Protein AF-A0A1G8GSL7-F1 (afdb_monomer_lite)

Sequence (193 aa):
MKLCHEYGTEELASPNSDSYPKSTLVSNLTYTQALILLGIPEEEREEFIENHDVESMTKLELQQAVKDRDQAIQEKKDLQKNLDVKNSEITQLTAQTKSLEEQMNQCQAEKVQSSISKADEQFTIHRDVILNAWKELSQILSTLNKIDPKIKETYREQLHTMLQNLTKRMEVWPPIVTTNLSIKPTPGVKSSN

Radius of gyration: 49.21 Å; chains: 1; bounding box: 83×63×131 Å

InterPro domains:
  IPR021451 Protein of unknown function DUF3102 [PF11300] (1-69)

pLDDT: mean 81.47, std 19.67, range [36.0, 97.0]

Organism: NCBI:txid1121419

Structure (mmCIF, N/CA/C/O backbone):
data_AF-A0A1G8GSL7-F1
#
_entry.id   AF-A0A1G8GSL7-F1
#
loop_
_atom_site.group_PDB
_atom_site.id
_atom_site.type_symbol
_atom_site.label_atom_id
_atom_site.label_alt_id
_atom_site.label_comp_id
_atom_site.label_asym_id
_atom_site.label_entity_id
_atom_site.label_seq_id
_atom_site.pdbx_PDB_ins_code
_atom_site.Cartn_x
_atom_site.Cartn_y
_atom_site.Cartn_z
_atom_site.occupancy
_atom_site.B_iso_or_equiv
_atom_site.auth_seq_id
_atom_site.auth_comp_id
_atom_site.auth_asym_id
_atom_site.auth_atom_id
_atom_site.pdbx_PDB_model_num
ATOM 1 N N . MET A 1 1 ? 8.162 6.684 -75.804 1.00 44.69 1 MET A N 1
ATOM 2 C CA . MET A 1 1 ? 9.591 6.570 -75.448 1.00 44.69 1 MET A CA 1
ATOM 3 C C . MET A 1 1 ? 10.280 7.891 -75.748 1.00 44.69 1 MET A C 1
ATOM 5 O O . MET A 1 1 ? 10.293 8.292 -76.903 1.00 44.69 1 MET A O 1
ATOM 9 N N . LYS A 1 2 ? 10.784 8.585 -74.724 1.00 44.72 2 LYS A N 1
ATOM 10 C CA . LYS A 1 2 ? 11.638 9.775 -74.856 1.00 44.72 2 LYS A CA 1
ATOM 11 C C . LYS A 1 2 ? 12.826 9.572 -73.916 1.00 44.72 2 LYS A C 1
ATOM 13 O O . LYS A 1 2 ? 12.762 9.937 -72.754 1.00 44.72 2 LYS A O 1
ATOM 18 N N . LEU A 1 3 ? 13.842 8.878 -74.420 1.00 48.12 3 LEU A N 1
ATOM 19 C CA . LEU A 1 3 ? 15.004 8.376 -73.678 1.00 48.12 3 LEU A CA 1
ATOM 20 C C . LEU A 1 3 ? 16.238 9.288 -73.866 1.00 48.12 3 LEU A C 1
ATOM 22 O O . LEU A 1 3 ? 17.353 8.795 -73.984 1.00 48.12 3 LEU A O 1
ATOM 26 N N . CYS A 1 4 ? 16.056 10.605 -74.024 1.00 42.38 4 CYS A N 1
ATOM 27 C CA . CYS A 1 4 ? 17.141 11.487 -74.490 1.00 42.38 4 CYS A CA 1
ATOM 28 C C . CYS A 1 4 ? 17.093 12.908 -73.905 1.00 42.38 4 CYS A C 1
ATOM 30 O O . CYS A 1 4 ? 17.268 13.861 -74.656 1.00 42.38 4 CYS A O 1
ATOM 32 N N . HIS A 1 5 ? 16.768 13.097 -72.624 1.00 45.16 5 HIS A N 1
ATOM 33 C CA . HIS A 1 5 ? 16.888 14.424 -71.978 1.00 45.16 5 HIS A CA 1
ATOM 34 C C . HIS A 1 5 ? 17.817 14.422 -70.755 1.00 45.16 5 HIS A C 1
ATOM 36 O O . HIS A 1 5 ? 18.001 15.462 -70.144 1.00 45.16 5 HIS A O 1
ATOM 42 N N . GLU A 1 6 ? 18.441 13.288 -70.426 1.00 51.97 6 GLU A N 1
ATOM 43 C CA . GLU A 1 6 ? 19.228 13.143 -69.190 1.00 51.97 6 GLU A CA 1
ATOM 44 C C . GLU A 1 6 ? 20.753 13.123 -69.425 1.00 51.97 6 GLU A C 1
ATOM 46 O O . GLU A 1 6 ? 21.521 13.075 -68.477 1.00 51.97 6 GLU A O 1
ATOM 51 N N . TYR A 1 7 ? 21.208 13.217 -70.684 1.00 51.16 7 TYR A N 1
ATOM 52 C CA . TYR A 1 7 ? 22.639 13.240 -71.048 1.00 51.16 7 TYR A CA 1
ATOM 53 C C . TYR A 1 7 ? 22.976 14.299 -72.115 1.00 51.16 7 TYR A C 1
ATOM 55 O O . TYR A 1 7 ? 23.861 14.109 -72.948 1.00 51.16 7 TYR A O 1
ATOM 63 N N . GLY A 1 8 ? 22.239 15.413 -72.127 1.00 47.81 8 GLY A N 1
ATOM 64 C CA . GLY A 1 8 ? 22.569 16.581 -72.941 1.00 47.81 8 GLY A CA 1
ATOM 65 C C . GLY A 1 8 ? 23.538 17.486 -72.188 1.00 47.81 8 GLY A C 1
ATOM 66 O O . GLY A 1 8 ? 23.110 18.252 -71.340 1.00 47.81 8 GLY A O 1
ATOM 67 N N . THR A 1 9 ? 24.825 17.353 -72.495 1.00 53.34 9 THR A N 1
ATOM 68 C CA . THR A 1 9 ? 25.916 18.314 -72.258 1.00 53.34 9 THR A CA 1
ATOM 69 C C . THR A 1 9 ? 25.477 19.738 -71.877 1.00 53.34 9 THR A C 1
ATOM 71 O O . THR A 1 9 ? 25.184 20.549 -72.756 1.00 53.34 9 THR A O 1
ATOM 74 N N . GLU A 1 10 ? 25.549 20.076 -70.588 1.00 46.56 10 GLU A N 1
ATOM 75 C CA . GLU A 1 10 ? 25.813 21.448 -70.134 1.00 46.56 10 GLU A CA 1
ATOM 76 C C . GLU A 1 10 ? 27.310 21.583 -69.832 1.00 46.56 10 GLU A C 1
ATOM 78 O O . GLU A 1 10 ? 27.748 21.773 -68.703 1.00 46.56 10 GLU A O 1
ATOM 83 N N . GLU A 1 11 ? 28.117 21.446 -70.882 1.00 50.66 11 GLU A N 1
ATOM 84 C CA . GLU A 1 11 ? 29.500 21.909 -70.895 1.00 50.66 11 GLU A CA 1
ATOM 85 C C . GLU A 1 11 ? 29.538 23.183 -71.743 1.00 50.66 11 GLU A C 1
ATOM 87 O O . GLU A 1 11 ? 29.821 23.146 -72.935 1.00 50.66 11 GLU A O 1
ATOM 92 N N . LEU A 1 12 ? 29.195 24.319 -71.130 1.00 41.22 12 LEU A N 1
ATOM 93 C CA . LEU A 1 12 ? 29.650 25.639 -71.568 1.00 41.22 12 LEU A CA 1
ATOM 94 C C . LEU A 1 12 ? 30.018 26.473 -70.338 1.00 41.22 12 LEU A C 1
ATOM 96 O O . LEU A 1 12 ? 29.201 27.142 -69.714 1.00 41.22 12 LEU A O 1
ATOM 100 N N . ALA A 1 13 ? 31.303 26.358 -70.022 1.00 44.81 13 ALA A N 1
ATOM 101 C CA . ALA A 1 13 ? 32.147 27.242 -69.238 1.00 44.81 13 ALA A CA 1
ATOM 102 C C . ALA A 1 13 ? 31.594 28.657 -68.970 1.00 44.81 13 ALA A C 1
ATOM 104 O O . ALA A 1 13 ? 31.468 29.481 -69.877 1.00 44.81 13 ALA A O 1
ATOM 105 N N . SER A 1 14 ? 31.428 28.971 -67.683 1.00 41.84 14 SER A N 1
ATOM 106 C CA . SER A 1 14 ? 31.574 30.330 -67.163 1.00 41.84 14 SER A CA 1
ATOM 107 C C . SER A 1 14 ? 32.967 30.439 -66.524 1.00 41.84 14 SER A C 1
ATOM 109 O O . SER A 1 14 ? 33.216 29.780 -65.510 1.00 41.84 14 SER A O 1
ATOM 111 N N . PRO A 1 15 ? 33.912 31.203 -67.101 1.00 48.56 15 PRO A N 1
ATOM 112 C CA . PRO A 1 15 ? 35.228 31.392 -66.517 1.00 48.56 15 PRO A CA 1
ATOM 113 C C . PRO A 1 15 ? 35.100 32.520 -65.499 1.00 48.56 15 PRO A C 1
ATOM 115 O O . PRO A 1 15 ? 35.146 33.678 -65.895 1.00 48.56 15 PRO A O 1
ATOM 118 N N . ASN A 1 16 ? 34.798 32.179 -64.243 1.00 43.72 16 ASN A N 1
ATOM 119 C CA . ASN A 1 16 ? 35.033 32.952 -63.007 1.00 43.72 16 ASN A CA 1
ATOM 120 C C . ASN A 1 16 ? 34.031 32.501 -61.934 1.00 43.72 16 ASN A C 1
ATOM 122 O O . ASN A 1 16 ? 33.076 33.203 -61.601 1.00 43.72 16 ASN A O 1
ATOM 126 N N . SER A 1 17 ? 34.238 31.309 -61.384 1.00 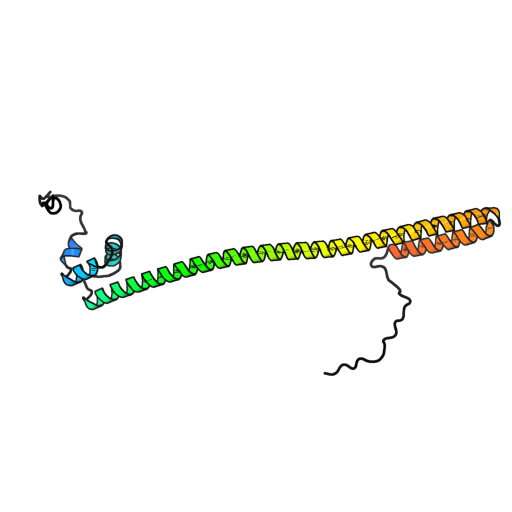40.44 17 SER A N 1
ATOM 127 C CA . SER A 1 17 ? 33.675 30.957 -60.083 1.00 40.44 17 SER A CA 1
ATOM 128 C C . SER A 1 17 ? 34.646 30.013 -59.389 1.00 40.44 17 SER A C 1
ATOM 130 O O . SER A 1 17 ? 34.592 28.797 -59.557 1.00 40.44 17 SER A O 1
ATOM 132 N N . ASP A 1 18 ? 35.575 30.602 -58.639 1.00 46.88 18 ASP A N 1
ATOM 133 C CA . ASP A 1 18 ? 36.510 29.906 -57.752 1.00 46.88 18 ASP A CA 1
ATOM 134 C C . ASP A 1 18 ? 35.772 29.354 -56.520 1.00 46.88 18 ASP A C 1
ATOM 136 O O . ASP A 1 18 ? 36.030 29.742 -55.379 1.00 46.88 18 ASP A O 1
ATOM 140 N N . SER A 1 19 ? 34.785 28.480 -56.728 1.00 48.47 19 SER A N 1
ATOM 141 C CA . SER A 1 19 ? 34.076 27.849 -55.615 1.00 48.47 19 SER A CA 1
ATOM 142 C C . SER A 1 19 ? 33.431 26.515 -55.983 1.00 48.47 19 SER A C 1
ATOM 144 O O . SER A 1 19 ? 32.219 26.351 -55.927 1.00 48.47 19 SER A O 1
ATOM 146 N N . TYR A 1 20 ? 34.265 25.523 -56.301 1.00 46.12 20 TYR A N 1
ATOM 147 C CA . TYR A 1 20 ? 33.897 24.113 -56.144 1.00 46.12 20 TYR A CA 1
ATOM 148 C C . TYR A 1 20 ? 35.084 23.312 -55.589 1.00 46.12 20 TYR A C 1
ATOM 150 O O . TYR A 1 20 ? 35.776 22.635 -56.347 1.00 46.12 20 TYR A O 1
ATOM 158 N N . PRO A 1 21 ? 35.323 23.304 -54.266 1.00 42.03 21 PRO A N 1
ATOM 159 C CA . PRO A 1 21 ? 36.326 22.427 -53.657 1.00 42.03 21 PRO A CA 1
ATOM 160 C C . PRO A 1 21 ? 35.892 20.944 -53.589 1.00 42.03 21 PRO A C 1
ATOM 162 O O . PRO A 1 21 ? 36.411 20.199 -52.769 1.00 42.03 21 PRO A O 1
ATOM 165 N N . LYS A 1 22 ? 34.945 20.492 -54.430 1.00 51.00 22 LYS A N 1
ATOM 166 C CA . LYS A 1 22 ? 34.442 19.100 -54.442 1.00 51.00 22 LYS A CA 1
ATOM 167 C C . LYS A 1 22 ? 34.712 18.329 -55.741 1.00 51.00 22 LYS A C 1
ATOM 169 O O . LYS A 1 22 ? 34.640 17.107 -55.735 1.00 51.00 22 LYS A O 1
ATOM 174 N N . SER A 1 23 ? 35.078 18.998 -56.842 1.00 48.25 23 SER A N 1
ATOM 175 C CA . SER A 1 23 ? 35.404 18.301 -58.104 1.00 48.25 23 SER A CA 1
ATOM 176 C C . SER A 1 23 ? 36.818 17.702 -58.115 1.00 48.25 23 SER A C 1
ATOM 178 O O . SER A 1 23 ? 37.118 16.865 -58.965 1.00 48.25 23 SER A O 1
ATOM 180 N N . THR A 1 24 ? 37.688 18.116 -57.191 1.00 49.50 24 THR A N 1
ATOM 181 C CA . THR A 1 24 ? 39.097 17.698 -57.159 1.00 49.50 24 THR A CA 1
ATOM 182 C C . THR A 1 24 ? 39.294 16.352 -56.456 1.00 49.50 24 THR A C 1
ATOM 184 O O . THR A 1 24 ? 40.126 15.568 -56.896 1.00 49.50 24 THR A O 1
ATOM 187 N N . LEU A 1 25 ? 38.489 16.018 -55.440 1.00 49.50 25 LEU A N 1
ATOM 188 C CA . LEU A 1 25 ? 38.617 14.739 -54.716 1.00 49.50 25 LEU A CA 1
ATOM 189 C C . LEU A 1 25 ? 38.301 13.524 -55.607 1.00 49.50 25 LEU A C 1
ATOM 191 O O . LEU A 1 25 ? 38.949 12.485 -55.548 1.00 49.50 25 LEU A O 1
ATOM 195 N N . VAL A 1 26 ? 37.324 13.665 -56.510 1.00 50.88 26 VAL A N 1
ATOM 196 C CA . VAL A 1 26 ? 36.967 12.598 -57.463 1.00 50.88 26 VAL A CA 1
ATOM 197 C C . VAL A 1 26 ? 38.056 12.407 -58.533 1.00 50.88 26 VAL A C 1
ATOM 199 O O . VAL A 1 26 ? 38.106 11.361 -59.175 1.00 50.88 26 VAL A O 1
ATOM 202 N N . SER A 1 27 ? 38.959 13.381 -58.715 1.00 55.81 27 SER A N 1
ATOM 203 C CA . SER A 1 27 ? 39.984 13.335 -59.766 1.00 55.81 27 SER A CA 1
ATOM 204 C C . SER A 1 27 ? 41.195 12.448 -59.438 1.00 55.81 27 SER A C 1
ATOM 206 O O . SER A 1 27 ? 41.850 11.974 -60.365 1.00 55.81 27 SER A O 1
ATOM 208 N N . ASN A 1 28 ? 41.445 12.146 -58.156 1.00 65.88 28 ASN A N 1
ATOM 209 C CA . ASN A 1 28 ? 42.565 11.300 -57.711 1.00 65.88 28 ASN A CA 1
ATOM 210 C C . ASN A 1 28 ? 42.171 9.841 -57.418 1.00 65.88 28 ASN A C 1
ATOM 212 O O . ASN A 1 28 ? 43.038 9.001 -57.171 1.00 65.88 28 ASN A O 1
ATOM 216 N N . LEU A 1 29 ? 40.875 9.516 -57.440 1.00 78.56 29 LEU A N 1
ATOM 217 C CA . LEU A 1 29 ? 40.384 8.177 -57.121 1.00 78.56 29 LEU A CA 1
ATOM 218 C C . LEU A 1 29 ? 40.531 7.226 -58.309 1.00 78.56 29 LEU A C 1
ATOM 220 O O . LEU A 1 29 ? 40.151 7.526 -59.442 1.00 78.56 29 LEU A O 1
ATOM 224 N N . THR A 1 30 ? 41.017 6.014 -58.045 1.00 86.00 30 THR A N 1
ATOM 225 C CA . THR A 1 30 ? 41.004 4.962 -59.062 1.00 86.00 30 THR A CA 1
ATOM 226 C C . THR A 1 30 ? 39.567 4.553 -59.381 1.00 86.00 30 THR A C 1
ATOM 228 O O . THR A 1 30 ? 38.697 4.502 -58.509 1.00 86.00 30 THR A O 1
ATOM 231 N N . TYR A 1 31 ? 39.326 4.156 -60.632 1.00 86.75 31 TYR A N 1
ATOM 232 C CA . TYR A 1 31 ? 38.021 3.672 -61.099 1.00 86.75 31 TYR A CA 1
ATOM 233 C C . TYR A 1 31 ? 37.396 2.610 -60.173 1.00 86.75 31 TYR A C 1
ATOM 235 O O . TYR A 1 31 ? 36.190 2.596 -59.949 1.00 86.75 31 TYR A O 1
ATOM 243 N N . THR A 1 32 ? 38.218 1.735 -59.581 1.00 87.12 32 THR A N 1
ATOM 244 C CA . THR A 1 32 ? 37.721 0.693 -58.669 1.00 87.12 32 THR A CA 1
ATOM 245 C C . THR A 1 32 ? 37.318 1.245 -57.299 1.00 87.12 32 THR A C 1
ATOM 247 O O . THR A 1 32 ? 36.335 0.767 -56.741 1.00 87.12 32 THR A O 1
ATOM 250 N N . GLN A 1 33 ? 38.029 2.244 -56.761 1.00 88.88 33 GLN A N 1
ATOM 251 C CA . GLN A 1 33 ? 37.627 2.925 -55.522 1.00 88.88 33 GLN A CA 1
ATOM 252 C C . GLN A 1 33 ? 36.307 3.683 -55.727 1.00 88.88 33 GLN A C 1
ATOM 254 O O . GLN A 1 33 ? 35.402 3.549 -54.909 1.00 88.88 33 GLN A O 1
ATOM 259 N N . ALA A 1 34 ? 36.142 4.374 -56.864 1.00 88.88 34 ALA A N 1
ATOM 260 C CA . ALA A 1 34 ? 34.895 5.063 -57.210 1.00 88.88 34 ALA A CA 1
ATOM 261 C C . ALA A 1 34 ? 33.691 4.102 -57.300 1.00 88.88 34 ALA A C 1
ATOM 263 O O . ALA A 1 34 ? 32.610 4.412 -56.801 1.00 88.88 34 ALA A O 1
ATOM 264 N N . LEU A 1 35 ? 33.882 2.902 -57.864 1.00 89.69 35 LEU A N 1
ATOM 265 C CA . LEU A 1 35 ? 32.844 1.864 -57.887 1.00 89.69 35 LEU A CA 1
ATOM 266 C C . LEU A 1 35 ? 32.482 1.341 -56.489 1.00 89.69 35 LEU A C 1
ATOM 268 O O . LEU A 1 35 ? 31.317 1.044 -56.241 1.00 89.69 35 LEU A O 1
ATOM 272 N N . ILE A 1 36 ? 33.452 1.223 -55.575 1.00 91.12 36 ILE A N 1
ATOM 273 C CA . ILE A 1 36 ? 33.185 0.807 -54.188 1.00 91.12 36 ILE A CA 1
ATOM 274 C C . ILE A 1 36 ? 32.386 1.891 -53.452 1.00 91.12 36 ILE A C 1
ATOM 276 O O . ILE A 1 36 ? 31.415 1.573 -52.768 1.00 91.12 36 ILE A O 1
ATOM 280 N N . LEU A 1 37 ? 32.735 3.167 -53.651 1.00 90.56 37 LEU A N 1
ATOM 281 C CA . LEU A 1 37 ? 32.009 4.308 -53.083 1.00 90.56 37 LEU A CA 1
ATOM 282 C C . LEU A 1 37 ? 30.578 4.448 -53.622 1.00 90.56 37 LEU A C 1
ATOM 284 O O . LEU A 1 37 ? 29.705 4.953 -52.918 1.00 90.56 37 LEU A O 1
ATOM 288 N N . LEU A 1 38 ? 30.311 3.985 -54.846 1.00 90.38 38 LEU A N 1
ATOM 289 C CA . LEU A 1 38 ? 28.954 3.938 -55.398 1.00 90.38 38 LEU A CA 1
ATOM 290 C C . LEU A 1 38 ? 28.055 2.936 -54.653 1.00 90.38 38 LEU A C 1
ATOM 292 O O . LEU A 1 38 ? 26.837 3.081 -54.667 1.00 90.38 38 LEU A O 1
ATOM 296 N N . GLY A 1 39 ? 28.645 1.951 -53.967 1.00 87.88 39 GLY A N 1
ATOM 297 C CA . GLY A 1 39 ? 27.926 1.051 -53.060 1.00 87.88 39 GLY A CA 1
ATOM 298 C C . GLY A 1 39 ? 27.447 1.722 -51.767 1.00 87.88 39 GLY A C 1
ATOM 299 O O . GLY A 1 39 ? 26.692 1.113 -51.016 1.00 87.88 39 GLY A O 1
ATOM 300 N N . ILE A 1 40 ? 27.873 2.959 -51.502 1.00 91.44 40 ILE A N 1
ATOM 301 C CA . ILE A 1 40 ? 27.424 3.784 -50.378 1.00 91.44 40 ILE A CA 1
ATOM 302 C C . ILE A 1 40 ? 26.262 4.668 -50.856 1.00 91.44 40 ILE A C 1
ATOM 304 O O . ILE A 1 40 ? 26.386 5.268 -51.938 1.00 91.44 40 ILE A O 1
ATOM 308 N N . PRO A 1 41 ? 25.166 4.789 -50.078 1.00 90.69 41 PRO A N 1
ATOM 309 C CA . PRO A 1 41 ? 24.109 5.762 -50.342 1.00 90.69 41 PRO A CA 1
ATOM 310 C C . PRO A 1 41 ? 24.681 7.161 -50.574 1.00 90.69 41 PRO A C 1
ATOM 312 O O . PRO A 1 41 ? 25.692 7.536 -49.980 1.00 90.69 41 PRO A O 1
ATOM 315 N N . GLU A 1 42 ? 24.068 7.927 -51.471 1.00 86.06 42 GLU A N 1
ATOM 316 C CA . GLU A 1 42 ? 24.589 9.239 -51.867 1.00 86.06 42 GLU A CA 1
ATOM 317 C C . GLU A 1 42 ? 24.668 10.211 -50.688 1.00 86.06 42 GLU A C 1
ATOM 319 O O . GLU A 1 42 ? 25.635 10.961 -50.579 1.00 86.06 42 GLU A O 1
ATOM 324 N N . GLU A 1 43 ? 23.714 10.109 -49.766 1.00 86.44 43 GLU A N 1
ATOM 325 C CA . GLU A 1 43 ? 23.597 10.939 -48.573 1.00 86.44 43 GLU A CA 1
ATOM 326 C C . GLU A 1 43 ? 24.716 10.674 -47.553 1.00 86.44 43 GLU A C 1
ATOM 328 O O . GLU A 1 43 ? 25.135 11.586 -46.848 1.00 86.44 43 GLU A O 1
ATOM 333 N N . GLU A 1 44 ? 25.222 9.439 -47.490 1.00 88.50 44 GLU A N 1
ATOM 334 C CA . GLU A 1 44 ? 26.257 9.011 -46.535 1.00 88.50 44 GLU A CA 1
ATOM 335 C C . GLU A 1 44 ? 27.664 9.015 -47.155 1.00 88.50 44 GLU A C 1
ATOM 337 O O . GLU A 1 44 ? 28.671 8.913 -46.452 1.00 88.50 44 GLU A O 1
ATOM 342 N N . ARG A 1 45 ? 27.764 9.118 -48.487 1.00 89.44 45 ARG A N 1
ATOM 343 C CA . ARG A 1 45 ? 29.038 9.041 -49.215 1.00 89.44 45 ARG A CA 1
ATOM 344 C C . ARG A 1 45 ? 29.958 10.210 -48.889 1.00 89.44 45 ARG A C 1
ATOM 346 O O . ARG A 1 45 ? 31.161 10.008 -48.757 1.00 89.44 45 ARG A O 1
ATOM 353 N N . GLU A 1 46 ? 29.400 11.410 -48.765 1.00 85.75 46 GLU A N 1
ATOM 354 C CA . GLU A 1 46 ? 30.163 12.614 -48.431 1.00 85.75 46 GLU A CA 1
ATOM 355 C C . GLU A 1 46 ? 30.745 12.534 -47.011 1.00 85.75 46 GLU A C 1
ATOM 357 O O . GLU A 1 46 ? 31.948 12.712 -46.837 1.00 85.75 46 GLU A O 1
ATOM 362 N N . GLU A 1 47 ? 29.93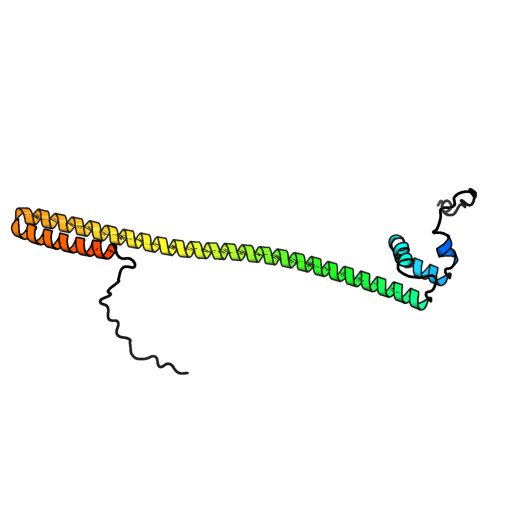5 12.135 -46.025 1.00 87.44 47 GLU A N 1
ATOM 363 C CA . GLU A 1 47 ? 30.385 11.910 -44.643 1.00 87.44 47 GLU A CA 1
ATOM 364 C C . GLU A 1 47 ? 31.419 10.774 -44.554 1.00 87.44 47 GLU A C 1
ATOM 366 O O . GLU A 1 47 ? 32.376 10.837 -43.781 1.00 87.44 47 GLU A O 1
ATOM 371 N N . PHE A 1 48 ? 31.269 9.723 -45.364 1.00 90.19 48 PHE A N 1
ATOM 372 C CA . PHE A 1 48 ? 32.231 8.626 -45.399 1.00 90.19 48 PHE A CA 1
ATOM 373 C C . PHE A 1 48 ? 33.606 9.074 -45.914 1.00 90.19 48 PHE A C 1
ATOM 375 O O . PHE A 1 48 ? 34.616 8.676 -45.336 1.00 90.19 48 PHE A O 1
ATOM 382 N N . ILE A 1 49 ? 33.638 9.901 -46.965 1.00 89.06 49 ILE A N 1
ATOM 383 C CA . ILE A 1 49 ? 34.863 10.467 -47.555 1.00 89.06 49 ILE A CA 1
ATOM 384 C C . ILE A 1 49 ? 35.511 11.500 -46.623 1.00 89.06 49 ILE A C 1
ATOM 386 O O . ILE A 1 49 ? 36.729 11.613 -46.592 1.00 89.06 49 ILE A O 1
ATOM 390 N N . GLU A 1 50 ? 34.725 12.245 -45.846 1.00 88.19 50 GLU A N 1
ATOM 391 C CA . GLU A 1 50 ? 35.264 13.180 -44.852 1.00 88.19 50 GLU A CA 1
ATOM 392 C C . GLU A 1 50 ? 35.928 12.445 -43.674 1.00 88.19 50 GLU A C 1
ATOM 394 O O . GLU A 1 50 ? 36.978 12.859 -43.185 1.00 88.19 50 GLU A O 1
ATOM 399 N N . ASN A 1 51 ? 35.345 11.322 -43.245 1.00 87.75 51 ASN A N 1
ATOM 400 C CA . ASN A 1 51 ? 35.835 10.544 -42.106 1.00 87.75 51 ASN A CA 1
ATOM 401 C C . ASN A 1 51 ? 36.948 9.536 -42.455 1.00 87.75 51 ASN A C 1
ATOM 403 O O . ASN A 1 51 ? 37.600 9.019 -41.546 1.00 87.75 51 ASN A O 1
ATOM 407 N N . HIS A 1 52 ? 37.166 9.235 -43.739 1.00 87.31 52 HIS A N 1
ATOM 408 C CA . HIS A 1 52 ? 38.167 8.270 -44.200 1.00 87.31 52 HIS A CA 1
ATOM 409 C C . HIS A 1 52 ? 39.030 8.870 -45.309 1.00 87.31 52 HIS A C 1
ATOM 411 O O . HIS A 1 52 ? 38.514 9.446 -46.258 1.00 87.31 52 HIS A O 1
ATOM 417 N N . ASP A 1 53 ? 40.345 8.662 -45.255 1.00 87.38 53 ASP A N 1
ATOM 418 C CA . ASP A 1 53 ? 41.261 9.090 -46.320 1.00 87.38 53 ASP A CA 1
ATOM 419 C C . ASP A 1 53 ? 41.195 8.136 -47.530 1.00 87.38 53 ASP A C 1
ATOM 421 O O . ASP A 1 53 ? 42.068 7.299 -47.761 1.00 87.38 53 ASP A O 1
ATOM 425 N N . VAL A 1 54 ? 40.098 8.220 -48.289 1.00 86.94 54 VAL A N 1
ATOM 426 C CA . VAL A 1 54 ? 39.788 7.277 -49.376 1.00 86.94 54 VAL A CA 1
ATOM 427 C C . VAL A 1 54 ? 40.819 7.325 -50.513 1.00 86.94 54 VAL A C 1
ATOM 429 O O . VAL A 1 54 ? 41.007 6.322 -51.206 1.00 86.94 54 VAL A O 1
ATOM 432 N N . GLU A 1 55 ? 41.505 8.457 -50.699 1.00 84.88 55 GLU A N 1
ATOM 433 C CA . GLU A 1 55 ? 42.547 8.612 -51.721 1.00 84.88 55 GLU A CA 1
ATOM 434 C C . GLU A 1 55 ? 43.797 7.776 -51.404 1.00 84.88 55 GLU A C 1
ATOM 436 O O . GLU A 1 55 ? 44.392 7.203 -52.322 1.00 84.88 55 GLU A O 1
ATOM 441 N N . SER A 1 56 ? 44.177 7.653 -50.126 1.00 86.00 56 SER A N 1
ATOM 442 C CA . SER A 1 56 ? 45.358 6.880 -49.715 1.00 86.00 56 SER A CA 1
ATOM 443 C C . SER A 1 56 ? 45.075 5.398 -49.444 1.00 86.00 56 SER A C 1
ATOM 445 O O . SER A 1 56 ? 45.995 4.577 -49.505 1.00 86.00 56 SER A O 1
ATOM 447 N N . MET A 1 57 ? 43.814 5.026 -49.196 1.00 87.25 57 MET A N 1
ATOM 448 C CA . MET A 1 57 ? 43.416 3.644 -48.912 1.00 87.25 57 MET A CA 1
ATOM 449 C C . MET A 1 57 ? 43.540 2.726 -50.129 1.00 87.25 57 MET A C 1
ATOM 451 O O . MET A 1 57 ? 43.062 3.018 -51.227 1.00 87.25 57 MET A O 1
ATOM 455 N N . THR A 1 58 ? 44.076 1.524 -49.927 1.00 91.69 58 THR A N 1
ATOM 456 C CA . THR A 1 58 ? 44.034 0.482 -50.955 1.00 91.69 58 THR A CA 1
ATOM 457 C C . THR A 1 58 ? 42.605 -0.017 -51.185 1.00 91.69 58 THR A C 1
ATOM 459 O O . THR A 1 58 ? 41.719 0.094 -50.338 1.00 91.69 58 THR A O 1
ATOM 462 N N . LYS A 1 59 ? 42.374 -0.660 -52.335 1.00 90.81 59 LYS A N 1
ATOM 463 C CA . LYS A 1 59 ? 41.084 -1.290 -52.663 1.00 90.81 59 LYS A CA 1
ATOM 464 C C . LYS A 1 59 ? 40.564 -2.202 -51.542 1.00 90.81 59 LYS A C 1
ATOM 466 O O . LYS A 1 59 ? 39.370 -2.185 -51.261 1.00 90.81 59 LYS A O 1
ATOM 471 N N . LEU A 1 60 ? 41.437 -3.023 -50.952 1.00 92.69 60 LEU A N 1
ATOM 472 C CA . LEU A 1 60 ? 41.051 -3.979 -49.911 1.00 92.69 60 LEU A CA 1
ATOM 473 C C . LEU A 1 60 ? 40.675 -3.267 -48.612 1.00 92.69 60 LEU A C 1
ATOM 475 O O . LEU A 1 60 ? 39.675 -3.624 -47.998 1.00 92.69 60 LEU A O 1
ATOM 479 N N . GLU A 1 61 ? 41.433 -2.239 -48.232 1.00 92.50 61 GLU A N 1
ATOM 480 C CA . GLU A 1 61 ? 41.136 -1.424 -47.052 1.00 92.50 61 GLU A CA 1
ATOM 481 C C . GLU A 1 61 ? 39.811 -0.675 -47.221 1.00 92.50 61 GLU A C 1
ATOM 483 O O . GLU A 1 61 ? 38.988 -0.685 -46.310 1.00 92.50 61 GLU A O 1
ATOM 488 N N . LEU A 1 62 ? 39.548 -0.098 -48.401 1.00 93.31 62 LEU A N 1
ATOM 489 C CA . LEU A 1 62 ? 38.287 0.592 -48.683 1.00 93.31 62 LEU A CA 1
ATOM 490 C C . LEU A 1 62 ? 37.088 -0.369 -48.656 1.00 93.31 62 LEU A C 1
ATOM 492 O O . LEU A 1 62 ? 36.041 -0.043 -48.102 1.00 93.31 62 LEU A O 1
ATOM 496 N N . GLN A 1 63 ? 37.237 -1.574 -49.217 1.00 93.19 63 GLN A N 1
ATOM 497 C CA . GLN A 1 63 ? 36.203 -2.612 -49.136 1.00 93.19 63 GLN A CA 1
ATOM 498 C C . GLN A 1 63 ? 35.933 -3.043 -47.693 1.00 93.19 63 GLN A C 1
ATOM 500 O O . GLN A 1 63 ? 34.777 -3.254 -47.327 1.00 93.19 63 GLN A O 1
ATOM 505 N N . GLN A 1 64 ? 36.984 -3.171 -46.883 1.00 94.06 64 GLN A N 1
ATOM 506 C CA . GLN A 1 64 ? 36.854 -3.538 -45.480 1.00 94.06 64 GLN A CA 1
ATOM 507 C C . GLN A 1 64 ? 36.157 -2.430 -44.679 1.00 94.06 64 GLN A C 1
ATOM 509 O O . GLN A 1 64 ? 35.210 -2.728 -43.962 1.00 94.06 64 GLN A O 1
ATOM 514 N N . ALA A 1 65 ? 36.523 -1.161 -44.881 1.00 92.62 65 ALA A N 1
ATOM 515 C CA . ALA A 1 65 ? 35.889 -0.032 -44.198 1.00 92.62 65 ALA A CA 1
ATOM 516 C C . ALA A 1 65 ? 34.395 0.112 -44.533 1.00 92.62 65 ALA A C 1
ATOM 518 O O . ALA A 1 65 ? 33.580 0.349 -43.643 1.00 92.62 65 ALA A O 1
ATOM 519 N N . VAL A 1 66 ? 34.010 -0.093 -45.799 1.00 92.50 66 VAL A N 1
ATOM 520 C CA . VAL A 1 66 ? 32.591 -0.115 -46.197 1.00 92.50 66 VAL A CA 1
ATOM 521 C C . VAL A 1 66 ? 31.845 -1.260 -45.507 1.00 92.50 66 VAL A C 1
ATOM 523 O O . VAL A 1 66 ? 30.757 -1.052 -44.974 1.00 92.50 66 VAL A O 1
ATOM 526 N N . LYS A 1 67 ? 32.446 -2.453 -45.451 1.00 93.25 67 LYS A N 1
ATOM 527 C CA . LYS A 1 67 ? 31.853 -3.617 -44.783 1.00 93.25 67 LYS A CA 1
ATOM 528 C C . LYS A 1 67 ? 31.699 -3.410 -43.272 1.00 93.25 67 LYS A C 1
ATOM 530 O O . LYS A 1 67 ? 30.655 -3.751 -42.722 1.00 93.25 67 LYS A O 1
ATOM 535 N N . ASP A 1 68 ? 32.716 -2.858 -42.616 1.00 93.38 68 ASP A N 1
ATOM 536 C CA . ASP A 1 68 ? 32.702 -2.590 -41.175 1.00 93.38 68 ASP A CA 1
ATOM 537 C C . ASP A 1 68 ? 31.647 -1.536 -40.821 1.00 93.38 68 ASP A C 1
ATOM 539 O O . ASP A 1 68 ? 30.919 -1.693 -39.840 1.00 93.38 68 ASP A O 1
ATOM 543 N N . ARG A 1 69 ? 31.485 -0.506 -41.664 1.00 93.62 69 ARG A N 1
ATOM 544 C CA . ARG A 1 69 ? 30.393 0.466 -41.538 1.00 93.62 69 ARG A CA 1
ATOM 545 C C . ARG A 1 69 ? 29.030 -0.211 -41.647 1.00 93.62 69 ARG A C 1
ATOM 547 O O . ARG A 1 69 ? 28.183 0.003 -40.784 1.00 93.62 69 ARG A O 1
ATOM 554 N N . ASP A 1 70 ? 28.805 -1.011 -42.688 1.00 92.88 70 ASP A N 1
ATOM 555 C CA . ASP A 1 70 ? 27.512 -1.673 -42.899 1.00 92.88 70 ASP A CA 1
ATOM 556 C C . ASP A 1 70 ? 27.160 -2.598 -41.727 1.00 92.88 70 ASP A C 1
ATOM 558 O O . ASP A 1 70 ? 26.016 -2.624 -41.265 1.00 92.88 70 ASP A O 1
ATOM 562 N N . GLN A 1 71 ? 28.160 -3.303 -41.188 1.00 95.06 71 GLN A N 1
ATOM 563 C CA . GLN A 1 71 ? 28.006 -4.096 -39.975 1.00 95.06 71 GLN A CA 1
ATOM 564 C C . GLN A 1 71 ? 27.650 -3.216 -38.766 1.00 95.06 71 GLN A C 1
ATOM 566 O O . GLN A 1 71 ? 26.686 -3.520 -38.064 1.00 95.06 71 GLN A O 1
ATOM 571 N N . ALA A 1 72 ? 28.355 -2.105 -38.548 1.00 94.44 72 ALA A N 1
ATOM 572 C CA . ALA A 1 72 ? 28.079 -1.186 -37.444 1.00 94.44 72 ALA A CA 1
ATOM 573 C C . ALA A 1 72 ? 26.677 -0.551 -37.535 1.00 94.44 72 ALA A C 1
ATOM 575 O O . ALA A 1 72 ? 25.996 -0.395 -36.519 1.00 94.44 72 ALA A O 1
ATOM 576 N N . ILE A 1 73 ? 26.207 -0.218 -38.742 1.00 92.44 73 ILE A N 1
ATOM 577 C CA . ILE A 1 73 ? 24.844 0.285 -38.980 1.00 92.44 73 ILE A CA 1
ATOM 578 C C . ILE A 1 73 ? 23.814 -0.786 -38.617 1.00 92.44 73 ILE A C 1
ATOM 580 O O . ILE A 1 73 ? 22.829 -0.491 -37.930 1.00 92.44 73 ILE A O 1
ATOM 584 N N . GLN A 1 74 ? 24.038 -2.029 -39.047 1.00 94.62 74 GLN A N 1
ATOM 585 C CA . GLN A 1 74 ? 23.143 -3.138 -38.738 1.00 94.62 74 GLN A CA 1
ATOM 586 C C . GLN A 1 74 ? 23.091 -3.411 -37.226 1.00 94.62 74 GLN A C 1
ATOM 588 O O . GLN A 1 74 ? 22.002 -3.491 -36.658 1.00 94.62 74 GLN A O 1
ATOM 593 N N . GLU A 1 75 ? 24.242 -3.448 -36.553 1.00 95.75 75 GLU A N 1
ATOM 594 C CA . GLU A 1 75 ? 24.330 -3.602 -35.098 1.00 95.75 75 GLU A CA 1
ATOM 595 C C . GLU A 1 75 ? 23.628 -2.453 -34.361 1.00 95.75 75 GLU A C 1
ATOM 597 O O . GLU A 1 75 ? 22.844 -2.694 -33.442 1.00 95.75 75 GLU A O 1
ATOM 602 N N . LYS A 1 76 ? 23.826 -1.199 -34.792 1.00 95.25 76 LYS A N 1
ATOM 603 C CA . LYS A 1 76 ? 23.136 -0.028 -34.228 1.00 95.25 76 LYS A CA 1
ATOM 604 C C . LYS A 1 76 ? 21.620 -0.136 -34.387 1.00 95.25 76 LYS A C 1
ATOM 606 O O . LYS A 1 76 ? 20.883 0.188 -33.456 1.00 95.25 76 LYS A O 1
ATOM 611 N N . LYS A 1 77 ? 21.140 -0.599 -35.543 1.00 95.88 77 LYS A N 1
ATOM 612 C CA . LYS A 1 77 ? 19.710 -0.806 -35.805 1.00 95.88 77 LYS A CA 1
ATOM 613 C C . LYS A 1 77 ? 19.123 -1.895 -34.908 1.00 95.88 77 LYS A C 1
ATOM 615 O O . LYS A 1 77 ? 18.037 -1.711 -34.357 1.00 95.88 77 LYS A O 1
ATOM 620 N N . ASP A 1 78 ? 19.840 -3.000 -34.732 1.00 95.75 78 ASP A N 1
ATOM 621 C CA . ASP A 1 78 ? 19.413 -4.094 -33.859 1.00 95.75 78 ASP A CA 1
ATOM 622 C C . ASP A 1 78 ? 19.424 -3.674 -32.383 1.00 95.75 78 ASP A C 1
ATOM 624 O O . ASP A 1 78 ? 18.479 -3.968 -31.645 1.00 95.75 78 ASP A O 1
ATOM 628 N N . LEU A 1 79 ? 20.432 -2.906 -31.958 1.00 95.75 79 LEU A N 1
ATOM 629 C CA . LEU A 1 79 ? 20.480 -2.292 -30.631 1.00 95.75 79 LEU A CA 1
ATOM 630 C C . LEU A 1 79 ? 19.320 -1.320 -30.414 1.00 95.75 79 LEU A C 1
ATOM 632 O O . LEU A 1 79 ? 18.674 -1.400 -29.373 1.00 95.75 79 LEU A O 1
ATOM 636 N N . GLN A 1 80 ? 19.008 -0.458 -31.386 1.00 95.50 80 GLN A N 1
ATOM 637 C CA . GLN A 1 80 ? 17.881 0.471 -31.290 1.00 95.50 80 GLN A CA 1
ATOM 638 C C . GLN A 1 80 ? 16.556 -0.282 -31.137 1.00 95.50 80 GLN A C 1
ATOM 640 O O . GLN A 1 80 ? 15.780 0.016 -30.234 1.00 95.50 80 GLN A O 1
ATOM 645 N N . LYS A 1 81 ? 16.331 -1.321 -31.948 1.00 95.94 81 LYS A N 1
ATOM 646 C CA . LYS A 1 81 ? 15.135 -2.164 -31.841 1.00 95.94 81 LYS A CA 1
ATOM 647 C C . LYS A 1 81 ? 15.031 -2.833 -30.468 1.00 95.94 81 LYS A C 1
ATOM 649 O O . LYS A 1 81 ? 13.951 -2.875 -29.883 1.00 95.94 81 LYS A O 1
ATOM 654 N N . ASN A 1 82 ? 16.140 -3.350 -29.942 1.00 95.25 82 ASN A N 1
ATOM 655 C CA . ASN A 1 82 ? 16.174 -3.939 -28.604 1.00 95.25 82 ASN A CA 1
ATOM 656 C C . ASN A 1 82 ? 15.901 -2.896 -27.514 1.00 95.25 82 ASN A C 1
ATOM 658 O O . ASN A 1 82 ? 15.186 -3.192 -26.559 1.00 95.25 82 ASN A O 1
ATOM 662 N N . LEU A 1 83 ? 16.431 -1.682 -27.666 1.00 95.56 83 LEU A N 1
ATOM 663 C CA . LEU A 1 83 ? 16.198 -0.560 -26.761 1.00 95.56 83 LEU A CA 1
ATOM 664 C C . LEU A 1 83 ? 14.709 -0.188 -26.744 1.00 95.56 83 LEU A C 1
ATOM 666 O O . LEU A 1 83 ? 14.118 -0.092 -25.672 1.00 95.56 83 LEU A O 1
ATOM 670 N N . ASP A 1 84 ? 14.074 -0.085 -27.910 1.00 95.81 84 ASP A N 1
ATOM 671 C CA . ASP A 1 84 ? 12.645 0.220 -28.025 1.00 95.81 84 ASP A CA 1
ATOM 672 C C . ASP A 1 84 ? 11.781 -0.861 -27.352 1.00 95.81 84 ASP A C 1
ATOM 674 O O . ASP A 1 84 ? 10.869 -0.548 -26.579 1.00 95.81 84 ASP A O 1
ATOM 678 N N . VAL A 1 85 ? 12.113 -2.142 -27.564 1.00 96.62 85 VAL A N 1
ATOM 679 C CA . VAL A 1 85 ? 11.457 -3.267 -26.874 1.00 96.62 85 VAL A CA 1
ATOM 680 C C . VAL A 1 85 ? 11.639 -3.149 -25.361 1.00 96.62 85 VAL A C 1
ATOM 682 O O . VAL A 1 85 ? 10.660 -3.243 -24.620 1.00 96.62 85 VAL A O 1
ATOM 685 N N . LYS A 1 86 ? 12.858 -2.883 -24.881 1.00 95.81 86 LYS A N 1
ATOM 686 C CA . LYS A 1 86 ? 13.131 -2.738 -23.446 1.00 95.81 86 LYS A CA 1
ATOM 687 C C . LYS A 1 86 ? 12.433 -1.534 -22.827 1.00 95.81 86 LYS A C 1
ATOM 689 O O . LYS A 1 86 ? 11.903 -1.657 -21.729 1.00 95.81 86 LYS A O 1
ATOM 694 N N . ASN A 1 87 ? 12.340 -0.412 -23.530 1.00 95.19 87 ASN A N 1
ATOM 695 C CA . ASN A 1 87 ? 11.577 0.748 -23.072 1.00 95.19 87 ASN A CA 1
ATOM 696 C C . ASN A 1 87 ? 10.082 0.438 -22.953 1.00 95.19 87 ASN A C 1
ATOM 698 O O . ASN A 1 87 ? 9.440 0.859 -21.987 1.00 95.19 87 ASN A O 1
ATOM 702 N N . SER A 1 88 ? 9.526 -0.327 -23.897 1.00 95.44 88 SER A N 1
ATOM 703 C CA . SER A 1 88 ? 8.131 -0.769 -23.809 1.00 95.44 88 SER A CA 1
ATOM 704 C C . SER A 1 88 ? 7.898 -1.697 -22.607 1.00 95.44 88 SER A C 1
ATOM 706 O O . SER A 1 88 ? 6.941 -1.501 -21.857 1.00 95.44 88 SER A O 1
ATOM 708 N N . GLU A 1 89 ? 8.829 -2.623 -22.348 1.00 96.62 89 GLU A N 1
ATOM 709 C CA . GLU A 1 89 ? 8.807 -3.531 -21.195 1.00 96.62 89 GLU A CA 1
ATOM 710 C C . GLU A 1 89 ? 8.924 -2.758 -19.871 1.00 96.62 89 GLU A C 1
ATOM 712 O O . GLU A 1 89 ? 8.128 -2.972 -18.960 1.00 96.62 89 GLU A O 1
ATOM 717 N N . ILE A 1 90 ? 9.844 -1.791 -19.782 1.00 96.19 90 ILE A N 1
ATOM 718 C CA . ILE A 1 90 ? 9.996 -0.905 -18.618 1.00 96.19 90 ILE A CA 1
ATOM 719 C C . ILE A 1 90 ? 8.710 -0.118 -18.368 1.00 96.19 90 ILE A C 1
ATOM 721 O O . ILE A 1 90 ? 8.268 -0.013 -17.224 1.00 96.19 90 ILE A O 1
ATOM 725 N N . THR A 1 91 ? 8.076 0.408 -19.416 1.00 95.69 91 THR A N 1
ATOM 7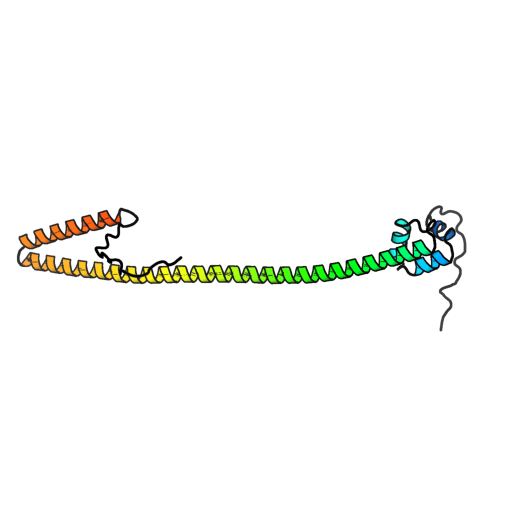26 C CA . THR A 1 91 ? 6.820 1.160 -19.286 1.00 95.69 91 THR A CA 1
ATOM 727 C C . THR A 1 91 ? 5.702 0.265 -18.748 1.00 95.69 91 THR A C 1
ATOM 729 O O . THR A 1 91 ? 4.983 0.655 -17.825 1.00 95.69 91 THR A O 1
ATOM 732 N N . GLN A 1 92 ? 5.592 -0.965 -19.259 1.00 96.62 92 GLN A N 1
ATOM 733 C CA . GLN A 1 92 ? 4.616 -1.946 -18.787 1.00 96.62 92 GLN A CA 1
ATOM 734 C C . GLN A 1 92 ? 4.874 -2.360 -17.331 1.00 96.62 92 GLN A C 1
ATOM 736 O O . GLN A 1 92 ? 3.947 -2.350 -16.521 1.00 96.62 92 GLN A O 1
ATOM 741 N N . LEU A 1 93 ? 6.121 -2.680 -16.978 1.00 96.44 93 LEU A N 1
ATOM 742 C CA . LEU A 1 93 ? 6.513 -3.046 -15.614 1.00 96.44 93 LEU A CA 1
ATOM 743 C C . LEU A 1 93 ? 6.305 -1.892 -14.628 1.00 96.44 93 LEU A C 1
ATOM 745 O O . LEU A 1 93 ? 5.879 -2.115 -13.495 1.00 96.44 93 LEU A O 1
ATOM 749 N N . THR A 1 94 ? 6.538 -0.653 -15.061 1.00 95.56 94 THR A N 1
ATOM 750 C CA . THR A 1 94 ? 6.278 0.548 -14.254 1.00 95.56 94 THR A CA 1
ATOM 751 C C . THR A 1 94 ? 4.781 0.708 -13.986 1.00 95.56 94 THR A C 1
ATOM 753 O O . THR A 1 94 ? 4.377 0.946 -12.847 1.00 95.56 94 THR A O 1
ATOM 756 N N . ALA A 1 95 ? 3.936 0.506 -15.003 1.00 96.00 95 ALA A N 1
ATOM 757 C CA . ALA A 1 95 ? 2.482 0.538 -14.844 1.00 96.00 95 ALA A CA 1
ATOM 758 C C . ALA A 1 95 ? 1.971 -0.582 -13.919 1.00 96.00 95 ALA A C 1
ATOM 760 O O . ALA A 1 95 ? 1.125 -0.334 -13.058 1.00 96.00 95 ALA A O 1
ATOM 761 N N . GLN A 1 96 ? 2.516 -1.797 -14.050 1.00 97.00 96 GLN A N 1
ATOM 762 C CA . GLN A 1 96 ? 2.190 -2.924 -13.171 1.00 97.00 96 GLN A CA 1
ATOM 763 C C . GLN A 1 96 ? 2.610 -2.661 -11.724 1.00 97.00 96 GLN A C 1
ATOM 765 O O . GLN A 1 96 ? 1.806 -2.866 -10.819 1.00 97.00 96 GLN A O 1
ATOM 770 N N . THR A 1 97 ? 3.828 -2.160 -11.504 1.00 94.81 97 THR A N 1
ATOM 771 C CA . THR A 1 97 ? 4.327 -1.807 -10.166 1.00 94.81 97 THR A CA 1
ATOM 772 C C . THR A 1 97 ? 3.424 -0.772 -9.502 1.00 94.81 97 THR A C 1
ATOM 774 O O . THR A 1 97 ? 3.003 -0.974 -8.367 1.00 94.81 97 THR A O 1
ATOM 777 N N . LYS A 1 98 ? 3.038 0.282 -10.231 1.00 97.00 98 LYS A N 1
ATOM 778 C CA . LYS A 1 98 ? 2.131 1.315 -9.715 1.00 97.00 98 LYS A CA 1
ATOM 779 C C . LYS A 1 98 ? 0.756 0.751 -9.342 1.00 97.00 98 LYS A C 1
ATOM 781 O O . LYS A 1 98 ? 0.223 1.078 -8.288 1.00 97.00 98 LYS A O 1
ATOM 786 N N . SER A 1 99 ? 0.191 -0.118 -10.184 1.00 95.69 99 SER A N 1
ATOM 787 C CA . SER A 1 99 ? -1.098 -0.761 -9.897 1.00 95.69 99 SER A CA 1
ATOM 788 C C . SER A 1 99 ? -1.028 -1.698 -8.687 1.00 95.69 99 SER A C 1
ATOM 790 O O . SER A 1 99 ? -1.955 -1.729 -7.879 1.00 95.69 99 SER A O 1
ATOM 792 N N . LEU A 1 100 ? 0.065 -2.453 -8.542 1.00 95.69 100 LEU A N 1
ATOM 793 C CA . LEU A 1 100 ? 0.284 -3.327 -7.388 1.00 95.69 100 LEU A CA 1
ATOM 794 C C . LEU A 1 100 ? 0.449 -2.529 -6.092 1.00 95.69 100 LEU A C 1
ATOM 796 O O . LEU A 1 100 ? -0.114 -2.911 -5.068 1.00 95.69 100 LEU A O 1
ATOM 800 N N . GLU A 1 101 ? 1.181 -1.417 -6.135 1.00 94.56 101 GLU A N 1
ATOM 801 C CA . GLU A 1 101 ? 1.350 -0.517 -4.992 1.00 94.56 101 GLU A CA 1
ATOM 802 C C . GLU A 1 101 ? 0.007 0.079 -4.541 1.00 94.56 101 GLU A C 1
ATOM 804 O O . GLU A 1 101 ? -0.309 0.084 -3.351 1.00 94.56 101 GLU A O 1
ATOM 809 N N . GLU A 1 102 ? -0.834 0.501 -5.487 1.00 95.06 102 GLU A N 1
ATOM 810 C CA . GLU A 1 102 ? -2.175 1.016 -5.199 1.00 95.06 102 GLU A CA 1
ATOM 811 C C . GLU A 1 102 ? -3.079 -0.053 -4.560 1.00 95.06 102 GLU A C 1
ATOM 813 O O . GLU A 1 102 ? -3.709 0.202 -3.531 1.00 95.06 102 GLU A O 1
ATOM 818 N N . GLN A 1 103 ? -3.064 -1.283 -5.086 1.00 94.62 103 GLN A N 1
ATOM 819 C CA . GLN A 1 103 ? -3.802 -2.412 -4.505 1.00 94.62 103 GLN A CA 1
ATOM 820 C C . GLN A 1 103 ? -3.306 -2.782 -3.100 1.00 94.62 103 GLN A C 1
ATOM 822 O O . GLN A 1 103 ? -4.113 -3.085 -2.218 1.00 94.62 103 GLN A O 1
ATOM 827 N N . MET A 1 104 ? -1.991 -2.750 -2.864 1.00 93.75 104 MET A N 1
ATOM 828 C CA . MET A 1 104 ? -1.412 -3.016 -1.546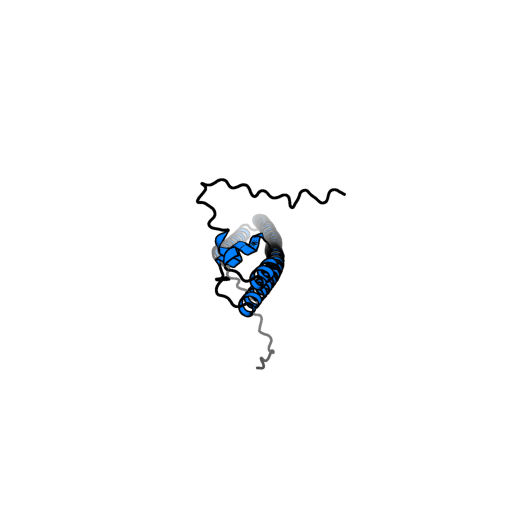 1.00 93.75 104 MET A CA 1
ATOM 829 C C . MET A 1 104 ? -1.877 -1.975 -0.525 1.00 93.75 104 MET A C 1
ATOM 831 O O . MET A 1 104 ? -2.317 -2.335 0.571 1.00 93.75 104 MET A O 1
ATOM 835 N N . ASN A 1 105 ? -1.822 -0.696 -0.897 1.00 93.94 105 ASN A N 1
ATOM 836 C CA . ASN A 1 105 ? -2.264 0.403 -0.045 1.00 93.94 105 ASN A CA 1
ATOM 837 C C . ASN A 1 105 ? -3.760 0.302 0.265 1.00 93.94 105 ASN A C 1
ATOM 839 O O . ASN A 1 105 ? -4.159 0.467 1.419 1.00 93.94 105 ASN A O 1
ATOM 843 N N . GLN A 1 106 ? -4.577 -0.042 -0.730 1.00 93.81 106 GLN A N 1
ATOM 844 C CA . GLN A 1 106 ? -6.009 -0.246 -0.542 1.00 93.81 106 GLN A CA 1
ATOM 845 C C . GLN A 1 106 ? -6.305 -1.425 0.396 1.00 93.81 106 GLN A C 1
ATOM 847 O O . GLN A 1 106 ? -7.033 -1.258 1.372 1.00 93.81 106 GLN A O 1
ATOM 852 N N . CYS A 1 107 ? -5.699 -2.592 0.166 1.00 91.75 107 CYS A N 1
ATOM 853 C CA . CYS A 1 107 ? -5.885 -3.772 1.016 1.00 91.75 107 CYS A CA 1
ATOM 854 C C . CYS A 1 107 ? -5.471 -3.494 2.472 1.00 91.75 107 CYS A C 1
ATOM 856 O O . CYS A 1 107 ? -6.152 -3.887 3.425 1.00 91.75 107 CYS A O 1
ATOM 858 N N . GLN A 1 108 ? -4.374 -2.757 2.663 1.00 92.00 108 GLN A N 1
ATOM 859 C CA . GLN A 1 108 ? -3.926 -2.359 3.991 1.00 92.00 108 GLN A CA 1
ATOM 860 C C . GLN A 1 108 ? -4.905 -1.377 4.654 1.00 92.00 108 GLN A C 1
ATOM 862 O O . GLN A 1 108 ? -5.220 -1.544 5.836 1.00 92.00 108 GLN A O 1
ATOM 867 N N . ALA A 1 109 ? -5.421 -0.394 3.910 1.00 91.88 109 ALA A N 1
ATOM 868 C CA . ALA A 1 109 ? -6.431 0.540 4.401 1.00 91.88 109 ALA A CA 1
ATOM 869 C C . ALA A 1 109 ? -7.730 -0.183 4.795 1.00 91.88 109 ALA A C 1
ATOM 871 O O . ALA A 1 109 ? -8.248 0.040 5.888 1.00 91.88 109 ALA A O 1
ATOM 872 N N . GLU A 1 110 ? -8.209 -1.116 3.971 1.00 92.62 110 GLU A N 1
ATOM 873 C CA . GLU A 1 110 ? -9.393 -1.937 4.250 1.00 92.62 110 GLU A CA 1
ATOM 87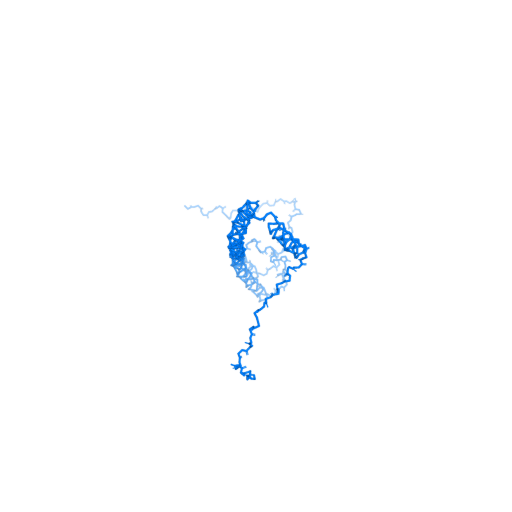4 C C . GLU A 1 110 ? -9.204 -2.809 5.498 1.00 92.62 110 GLU A C 1
ATOM 876 O O . GLU A 1 110 ? -10.094 -2.907 6.347 1.00 92.62 110 GLU A O 1
ATOM 881 N N . LYS A 1 111 ? -8.016 -3.398 5.675 1.00 90.75 111 LYS A N 1
ATOM 882 C CA . LYS A 1 111 ? -7.694 -4.194 6.865 1.00 90.75 111 LYS A CA 1
ATOM 883 C C . LYS A 1 111 ? -7.709 -3.348 8.138 1.00 90.75 111 LYS A C 1
ATOM 885 O O . LYS A 1 111 ? -8.291 -3.777 9.143 1.00 90.75 111 LYS A O 1
ATOM 890 N N . VAL A 1 112 ? -7.098 -2.162 8.100 1.00 93.12 112 VAL A N 1
ATOM 891 C CA . VAL A 1 112 ? -7.115 -1.201 9.215 1.00 93.12 112 VAL A CA 1
ATOM 892 C C . VAL A 1 112 ? -8.549 -0.768 9.510 1.00 93.12 112 VAL A C 1
ATOM 894 O O . VAL A 1 112 ? -8.984 -0.875 10.655 1.00 93.12 112 VAL A O 1
ATOM 897 N N . GLN A 1 113 ? -9.318 -0.402 8.485 1.00 92.75 113 GLN A N 1
ATOM 898 C CA . GLN A 1 113 ? -10.709 0.012 8.632 1.00 92.75 113 GLN A CA 1
ATOM 899 C C . GLN A 1 113 ? -11.584 -1.096 9.230 1.00 92.75 113 GLN A C 1
ATOM 901 O O . GLN A 1 113 ? -12.373 -0.832 10.134 1.00 92.75 113 GLN A O 1
ATOM 906 N N . SER A 1 114 ? -11.411 -2.351 8.802 1.00 90.25 114 SER A N 1
ATOM 907 C CA . SER A 1 114 ? -12.154 -3.484 9.370 1.00 90.25 114 SER A CA 1
ATOM 908 C C . SER A 1 114 ? -11.820 -3.720 10.847 1.00 90.25 114 SER A C 1
ATOM 910 O O . SER A 1 114 ? -12.692 -4.088 11.633 1.00 90.25 114 SER A O 1
ATOM 912 N N . SER A 1 115 ? -10.564 -3.488 11.242 1.00 89.31 115 SER A N 1
ATOM 913 C CA . SER A 1 115 ? -10.113 -3.638 12.629 1.00 89.31 115 SER A CA 1
ATOM 914 C C . SER A 1 115 ? -10.663 -2.514 13.507 1.00 89.31 115 SER A C 1
ATOM 916 O O . SER A 1 115 ? -11.116 -2.780 14.618 1.00 89.31 115 SER A O 1
ATOM 918 N N . ILE A 1 116 ? -10.690 -1.282 12.985 1.00 92.94 116 ILE A N 1
ATOM 919 C CA . ILE A 1 116 ? -11.318 -0.126 13.636 1.00 92.94 116 ILE A CA 1
ATOM 920 C C . ILE A 1 116 ? -12.825 -0.354 13.791 1.00 92.94 116 ILE A C 1
ATOM 922 O O . ILE A 1 116 ? -13.332 -0.190 14.891 1.00 92.94 116 ILE A O 1
ATOM 926 N N . SER A 1 117 ? -13.526 -0.803 12.744 1.00 92.06 117 SER A N 1
ATOM 927 C CA . SER A 1 117 ? -14.971 -1.080 12.798 1.00 92.06 117 SER A CA 1
ATOM 928 C C . SER A 1 117 ? -15.312 -2.119 13.866 1.00 92.06 117 SER A C 1
ATOM 930 O O . SER A 1 117 ? -16.216 -1.916 14.667 1.00 92.06 117 SER A O 1
ATOM 932 N N . LYS A 1 118 ? -14.537 -3.210 13.944 1.00 93.31 118 LYS A N 1
ATOM 933 C CA . LYS A 1 118 ? -14.705 -4.219 15.000 1.00 93.31 118 LYS A CA 1
ATOM 934 C C . LYS A 1 118 ? -14.468 -3.635 16.392 1.00 93.31 118 LYS A C 1
ATOM 936 O O . LYS A 1 118 ? -15.199 -3.965 17.320 1.00 93.31 118 LYS A O 1
ATOM 941 N N . ALA A 1 119 ? -13.444 -2.796 16.555 1.00 93.25 119 ALA A N 1
ATOM 942 C CA . ALA A 1 119 ? -13.170 -2.138 17.828 1.00 93.25 119 ALA A CA 1
ATOM 943 C C . ALA A 1 119 ? -14.291 -1.159 18.220 1.00 93.25 119 ALA A C 1
ATOM 945 O O . ALA A 1 119 ? -14.654 -1.105 19.392 1.00 93.25 119 ALA A O 1
ATOM 946 N N . ASP A 1 120 ? -14.865 -0.440 17.255 1.00 94.00 120 ASP A N 1
ATOM 947 C CA . ASP A 1 120 ? -15.967 0.505 17.460 1.00 94.00 120 ASP A CA 1
ATOM 948 C C . ASP A 1 120 ? -17.279 -0.202 17.842 1.00 94.00 120 ASP A C 1
ATOM 950 O O . ASP A 1 120 ? -17.960 0.197 18.792 1.00 94.00 120 ASP A O 1
ATOM 954 N N . GLU A 1 121 ? -17.589 -1.324 17.187 1.00 93.94 121 GLU A N 1
ATOM 955 C CA . GLU A 1 121 ? -18.707 -2.196 17.564 1.00 93.94 121 GLU A CA 1
ATOM 956 C C . GLU A 1 121 ? -18.548 -2.710 19.003 1.00 93.94 121 GLU A C 1
ATOM 958 O O . GLU A 1 121 ? -19.466 -2.591 19.816 1.00 93.94 121 GLU A O 1
ATOM 963 N N . GLN A 1 122 ? -17.364 -3.229 19.351 1.00 94.75 122 GLN A N 1
ATOM 964 C CA . GLN A 1 122 ? -17.073 -3.709 20.707 1.00 94.75 122 GLN A CA 1
ATOM 965 C C . GLN A 1 122 ? -17.147 -2.582 21.742 1.00 94.75 122 GLN A C 1
ATOM 967 O O . GLN A 1 122 ? -17.729 -2.758 22.815 1.00 94.75 122 GLN A O 1
ATOM 972 N N . PHE A 1 123 ? -16.601 -1.406 21.425 1.00 94.56 123 PHE A N 1
ATOM 973 C CA . PHE A 1 123 ? -16.681 -0.231 22.286 1.00 94.56 123 PHE A CA 1
ATOM 974 C C . PHE A 1 123 ? -18.136 0.170 22.540 1.00 94.56 123 PHE A C 1
ATOM 976 O O . PHE A 1 123 ? -18.520 0.382 23.690 1.00 94.56 123 PHE A O 1
ATOM 983 N N . THR A 1 124 ? -18.959 0.210 21.491 1.00 96.19 124 THR A N 1
ATOM 984 C CA . THR A 1 124 ? -20.388 0.533 21.578 1.00 96.19 124 THR A CA 1
ATOM 985 C C . THR A 1 124 ? -21.134 -0.457 22.470 1.00 96.19 124 THR A C 1
ATOM 987 O O . THR A 1 124 ? -21.844 -0.037 23.385 1.00 96.19 124 THR A O 1
ATOM 990 N N . ILE A 1 125 ? -20.906 -1.762 22.283 1.00 96.25 125 ILE A N 1
ATOM 991 C CA . ILE A 1 125 ? -21.505 -2.814 23.117 1.00 96.25 125 ILE A CA 1
ATOM 992 C C . ILE A 1 125 ? -21.131 -2.613 24.592 1.00 96.25 125 ILE A C 1
ATOM 994 O O . ILE A 1 125 ? -22.005 -2.573 25.460 1.00 96.25 125 ILE A O 1
ATOM 998 N N . HIS A 1 126 ? -19.840 -2.465 24.900 1.00 95.00 126 HIS A N 1
ATOM 999 C CA . HIS A 1 126 ? -19.384 -2.320 26.284 1.00 95.00 126 HIS A CA 1
ATOM 1000 C C . HIS A 1 126 ? -19.846 -1.011 26.931 1.00 95.00 126 HIS A C 1
ATOM 1002 O O . HIS A 1 126 ? -20.222 -1.011 28.105 1.00 95.00 126 HIS A O 1
ATOM 1008 N N . ARG A 1 127 ? -19.870 0.090 26.173 1.00 95.31 127 ARG A N 1
ATOM 1009 C CA . ARG A 1 127 ? -20.420 1.373 26.619 1.00 95.31 127 ARG A CA 1
ATOM 1010 C C . ARG A 1 127 ? -21.877 1.216 27.045 1.00 95.31 127 ARG A C 1
ATOM 1012 O O . ARG A 1 127 ? -22.240 1.654 28.135 1.00 95.31 127 ARG A O 1
ATOM 1019 N N . ASP A 1 128 ? -22.694 0.570 26.223 1.00 96.44 128 ASP A N 1
ATOM 1020 C CA . ASP A 1 128 ? -24.122 0.413 26.499 1.00 96.44 128 ASP A CA 1
ATOM 1021 C C . ASP A 1 128 ? -24.365 -0.505 27.708 1.00 96.44 128 ASP A C 1
ATOM 1023 O O . ASP A 1 128 ? -25.226 -0.215 28.540 1.00 96.44 128 ASP A O 1
ATOM 1027 N N . VAL A 1 129 ? -23.553 -1.556 27.880 1.00 96.94 129 VAL A N 1
ATOM 1028 C CA . VAL A 1 129 ? -23.572 -2.400 29.090 1.00 96.94 129 VAL A CA 1
ATOM 1029 C C . VAL A 1 129 ? -23.284 -1.575 30.346 1.00 96.94 129 VAL A C 1
ATOM 1031 O O . VAL A 1 129 ? -24.019 -1.687 31.327 1.00 96.94 129 VAL A O 1
ATOM 1034 N N . ILE A 1 130 ? -22.256 -0.720 30.325 1.00 93.62 130 ILE A N 1
ATOM 1035 C CA . ILE A 1 130 ? -21.909 0.137 31.469 1.00 93.62 130 ILE A CA 1
ATOM 1036 C C . ILE A 1 130 ? -23.045 1.119 31.781 1.00 93.62 130 ILE A C 1
ATOM 1038 O O . ILE A 1 130 ? -23.411 1.284 32.946 1.00 93.62 130 ILE A O 1
ATOM 1042 N N . LEU A 1 131 ? -23.635 1.746 30.759 1.00 94.19 131 LEU A N 1
ATOM 1043 C CA . LEU A 1 131 ? -24.755 2.676 30.935 1.00 94.19 131 LEU A CA 1
ATOM 1044 C C . LEU A 1 131 ? -25.992 1.984 31.523 1.00 94.19 131 LEU A C 1
ATOM 1046 O O . LEU A 1 131 ? -26.638 2.531 32.421 1.00 94.19 131 LEU A O 1
ATOM 1050 N N . ASN A 1 132 ? -26.300 0.771 31.063 1.00 96.25 132 ASN A N 1
ATOM 1051 C CA . ASN A 1 132 ? -27.409 -0.019 31.592 1.00 96.25 132 ASN A CA 1
ATOM 1052 C C . ASN A 1 132 ? -27.159 -0.452 33.043 1.00 96.25 132 ASN A C 1
ATOM 1054 O O . ASN A 1 132 ? -28.023 -0.240 33.893 1.00 96.25 132 ASN A O 1
ATOM 1058 N N . ALA A 1 133 ? -25.962 -0.952 33.362 1.00 94.94 133 ALA A N 1
ATOM 1059 C CA . ALA A 1 133 ? -25.595 -1.312 34.731 1.00 94.94 133 ALA A CA 1
ATOM 1060 C C . ALA A 1 133 ? -25.673 -0.103 35.680 1.00 94.94 133 ALA A C 1
ATOM 1062 O O . ALA A 1 133 ? -26.189 -0.202 36.794 1.00 94.94 133 ALA A O 1
ATOM 1063 N N . TRP A 1 134 ? -25.222 1.072 35.230 1.00 94.19 134 TRP A N 1
ATOM 1064 C CA . TRP A 1 134 ? -25.350 2.312 35.995 1.00 94.19 134 TRP A CA 1
ATOM 1065 C C . TRP A 1 134 ? -26.813 2.683 36.274 1.00 94.19 134 TRP A C 1
ATOM 1067 O O . TRP A 1 134 ? -27.160 3.080 37.393 1.00 94.19 134 TRP A O 1
ATOM 1077 N N . LYS A 1 135 ? -27.691 2.536 35.275 1.00 95.62 135 LYS A N 1
ATOM 1078 C CA . LYS A 1 135 ? -29.131 2.777 35.422 1.00 95.62 135 LYS A CA 1
ATOM 1079 C C . LYS A 1 135 ? -29.751 1.841 36.462 1.00 95.62 135 LYS A C 1
ATOM 1081 O O . LYS A 1 135 ? -30.496 2.313 37.320 1.00 95.62 135 LYS A O 1
ATOM 1086 N N . GLU A 1 136 ? -29.430 0.553 36.419 1.00 95.69 136 GLU A N 1
ATOM 1087 C CA . GLU A 1 136 ? -29.922 -0.439 37.386 1.00 95.69 136 GLU A CA 1
ATOM 1088 C C . GLU A 1 136 ? -29.431 -0.140 38.809 1.00 95.69 136 GLU A C 1
ATOM 1090 O O . GLU A 1 136 ? -30.228 -0.100 39.747 1.00 95.69 136 GLU A O 1
ATOM 1095 N N . LEU A 1 137 ? -28.144 0.180 38.978 1.00 94.94 137 LEU A N 1
ATOM 1096 C CA . LEU A 1 137 ? -27.591 0.596 40.272 1.00 94.94 137 LEU A CA 1
ATOM 1097 C C . LEU A 1 137 ? -28.289 1.849 40.813 1.00 94.94 137 LEU A C 1
ATOM 1099 O O . LEU A 1 137 ? -28.629 1.918 41.995 1.00 94.94 137 LEU A O 1
ATOM 1103 N N . SER A 1 138 ? -28.566 2.821 39.945 1.00 93.19 138 SER A N 1
ATOM 1104 C CA . SER A 1 138 ? -29.297 4.036 40.316 1.00 93.19 138 SER A CA 1
ATOM 1105 C C . SER A 1 138 ? -30.724 3.727 40.782 1.00 93.19 138 SER A C 1
ATOM 1107 O O . SER A 1 138 ? -31.205 4.319 41.752 1.00 93.19 138 SER A O 1
ATOM 1109 N N . GLN A 1 139 ? -31.399 2.768 40.139 1.00 94.69 139 GLN A N 1
ATOM 1110 C CA . GLN A 1 139 ? -32.718 2.296 40.567 1.00 94.69 139 GLN A CA 1
ATOM 1111 C C . GLN A 1 139 ? -32.652 1.617 41.938 1.00 94.69 139 GLN A C 1
ATOM 1113 O O . GLN A 1 139 ? -33.464 1.938 42.806 1.00 94.69 139 GLN A O 1
ATOM 111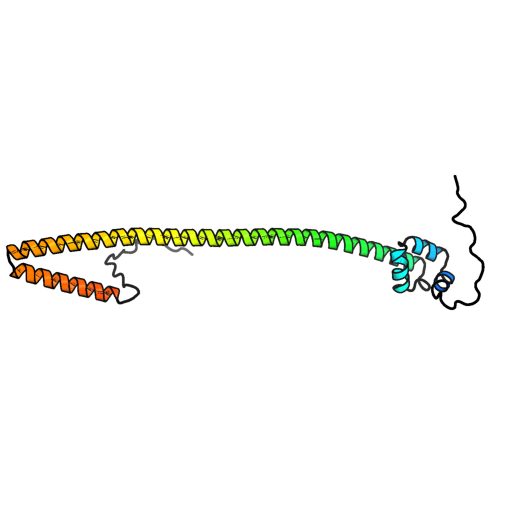8 N N . ILE A 1 140 ? -31.658 0.755 42.173 1.00 93.44 140 ILE A N 1
ATOM 1119 C CA . ILE A 1 140 ? -31.448 0.097 43.470 1.00 93.44 140 ILE A CA 1
ATOM 1120 C C . ILE A 1 140 ? -31.253 1.144 44.572 1.00 93.44 140 ILE A C 1
ATOM 1122 O O . ILE A 1 140 ? -31.950 1.100 45.587 1.00 93.44 140 ILE A O 1
ATOM 1126 N N . LEU A 1 141 ? -30.392 2.143 44.358 1.00 92.81 141 LEU A N 1
ATOM 1127 C CA . LEU A 1 141 ? -30.197 3.234 45.318 1.00 92.81 141 LEU A CA 1
ATOM 1128 C C . LEU A 1 141 ? -31.496 4.014 45.573 1.00 92.81 141 LEU A C 1
ATOM 1130 O O . LEU A 1 141 ? -31.802 4.341 46.718 1.00 92.81 141 LEU A O 1
ATOM 1134 N N . SER A 1 142 ? -32.302 4.267 44.539 1.00 93.38 142 SER A N 1
ATOM 1135 C CA . SER A 1 142 ? -33.610 4.916 44.694 1.00 93.38 142 SER A CA 1
ATOM 1136 C C . SER A 1 142 ? -34.582 4.080 45.536 1.00 93.38 142 SER A C 1
ATOM 1138 O O . SER A 1 142 ? -35.276 4.622 46.400 1.00 93.38 142 SER A O 1
ATOM 1140 N N . THR A 1 143 ? -34.614 2.758 45.334 1.00 94.50 143 THR A N 1
ATOM 1141 C CA . THR A 1 143 ? -35.448 1.855 46.144 1.00 94.50 143 THR A CA 1
ATOM 1142 C C . THR A 1 143 ? -34.971 1.770 47.591 1.00 94.50 143 THR A C 1
ATOM 1144 O O . THR A 1 143 ? -35.787 1.892 48.502 1.00 94.50 143 THR A O 1
ATOM 1147 N N . LEU A 1 144 ? -33.657 1.665 47.819 1.00 92.44 144 LEU A N 1
ATOM 1148 C CA . LEU A 1 144 ? -33.059 1.624 49.154 1.00 92.44 144 LEU A CA 1
ATOM 1149 C C . LEU A 1 144 ? -33.336 2.903 49.937 1.00 92.44 144 LEU A C 1
ATOM 1151 O O . LEU A 1 144 ? -33.605 2.831 51.128 1.00 92.44 144 LEU A O 1
ATOM 1155 N N . ASN A 1 145 ? -33.362 4.061 49.274 1.00 90.94 145 ASN A N 1
ATOM 1156 C CA . ASN A 1 145 ? -33.695 5.330 49.919 1.00 90.94 145 ASN A CA 1
ATOM 1157 C C . ASN A 1 145 ? -35.086 5.328 50.580 1.00 90.94 145 ASN A C 1
ATOM 1159 O O . ASN A 1 145 ? -35.313 6.081 51.522 1.00 90.94 145 ASN A O 1
ATOM 1163 N N . LYS A 1 146 ? -36.017 4.496 50.092 1.00 92.50 146 LYS A N 1
ATOM 1164 C CA . LYS A 1 146 ? -37.362 4.343 50.668 1.00 92.50 146 LYS A CA 1
ATOM 1165 C C . LYS A 1 146 ? -37.415 3.334 51.820 1.00 92.50 146 LYS A C 1
ATOM 1167 O O . LYS A 1 146 ? -38.349 3.394 52.609 1.00 92.50 146 LYS A O 1
ATOM 1172 N N . ILE A 1 147 ? -36.461 2.403 51.885 1.00 94.38 147 ILE A N 1
ATOM 1173 C CA . ILE A 1 147 ? -36.440 1.291 52.847 1.00 94.38 147 ILE A CA 1
ATOM 1174 C C . ILE A 1 147 ? -35.509 1.619 54.018 1.00 94.38 147 ILE A C 1
ATOM 1176 O O . ILE A 1 147 ? -35.938 1.625 55.166 1.00 94.38 147 ILE A O 1
ATOM 1180 N N . ASP A 1 148 ? -34.242 1.912 53.719 1.00 93.88 148 ASP A N 1
ATOM 1181 C CA . ASP A 1 148 ? -33.199 2.244 54.687 1.00 93.88 148 ASP A CA 1
ATOM 1182 C C . ASP A 1 148 ? -32.224 3.279 54.080 1.00 93.88 148 ASP A C 1
ATOM 1184 O O . ASP A 1 148 ? -31.303 2.932 53.322 1.00 93.88 148 ASP A O 1
ATOM 1188 N N . PRO A 1 149 ? -32.393 4.571 54.424 1.00 93.19 149 PRO A N 1
ATOM 1189 C CA . PRO A 1 149 ? -31.524 5.641 53.944 1.00 93.19 149 PRO A CA 1
ATOM 1190 C C . PRO A 1 149 ? -30.052 5.480 54.346 1.00 93.19 149 PRO A C 1
ATOM 1192 O O . PRO A 1 149 ? -29.168 5.958 53.632 1.00 93.19 149 PRO A O 1
ATOM 1195 N N . LYS A 1 150 ? -29.764 4.807 55.467 1.00 93.19 150 LYS A N 1
ATOM 1196 C CA . LYS A 1 150 ? -28.399 4.629 55.969 1.00 93.19 150 LYS A CA 1
ATOM 1197 C C . LYS A 1 150 ? -27.643 3.606 55.124 1.00 93.19 150 LYS A C 1
ATOM 1199 O O . LYS A 1 150 ? -26.504 3.864 54.740 1.00 93.19 150 LYS A O 1
ATOM 1204 N N . ILE A 1 151 ? -28.290 2.497 54.756 1.00 90.31 151 ILE A N 1
ATOM 1205 C CA . ILE A 1 151 ? -27.703 1.493 53.849 1.00 90.31 151 ILE A CA 1
ATOM 1206 C C . ILE A 1 151 ? -27.490 2.081 52.449 1.00 90.31 151 ILE A C 1
ATOM 1208 O O . ILE A 1 151 ? -26.423 1.902 51.856 1.00 90.31 151 ILE A O 1
ATOM 1212 N N . LYS A 1 152 ? -28.460 2.853 51.939 1.00 93.88 152 LYS A N 1
ATOM 1213 C CA . LYS A 1 152 ? -28.320 3.597 50.675 1.00 93.88 152 LYS A CA 1
ATOM 1214 C C . LYS A 1 152 ? -27.072 4.479 50.665 1.00 93.88 152 LYS A C 1
ATOM 1216 O O . LYS A 1 152 ? -26.388 4.568 49.646 1.00 93.88 152 LYS A O 1
ATOM 1221 N N . GLU A 1 153 ? -26.792 5.162 51.775 1.00 92.81 153 GLU A N 1
ATOM 1222 C CA . GLU A 1 153 ? -25.613 6.018 51.932 1.00 92.81 153 GLU A CA 1
ATOM 1223 C C . GLU A 1 153 ? -24.315 5.224 51.792 1.00 92.81 153 GLU A C 1
ATOM 1225 O O . GLU A 1 153 ? -23.455 5.590 50.994 1.00 92.81 153 GLU A O 1
ATOM 1230 N N . THR A 1 154 ? -24.216 4.091 52.493 1.00 94.06 154 THR A N 1
ATOM 1231 C CA . THR A 1 154 ? -23.050 3.204 52.429 1.00 94.06 154 THR A CA 1
ATOM 1232 C C . THR A 1 154 ? -22.797 2.694 51.011 1.00 94.06 154 THR A C 1
ATOM 1234 O O . THR A 1 154 ? -21.667 2.763 50.529 1.00 94.06 154 THR A O 1
ATOM 1237 N N . TYR A 1 155 ? -23.832 2.226 50.309 1.00 91.44 155 TYR A N 1
ATOM 1238 C CA . TYR A 1 155 ? -23.677 1.726 48.938 1.00 91.44 155 TYR A CA 1
ATOM 1239 C C . TYR A 1 155 ? -23.345 2.837 47.940 1.00 91.44 155 TYR A C 1
ATOM 1241 O O . TYR A 1 155 ? -22.564 2.606 47.016 1.00 91.44 155 TYR A O 1
ATOM 1249 N N . ARG A 1 156 ? -23.865 4.058 48.137 1.00 94.12 156 ARG A N 1
ATOM 1250 C CA . ARG A 1 156 ? -23.474 5.201 47.302 1.00 94.12 156 ARG A CA 1
ATOM 1251 C C . ARG A 1 156 ? -21.987 5.528 47.460 1.00 94.12 156 ARG A C 1
ATOM 1253 O O . ARG A 1 156 ? -21.317 5.726 46.453 1.00 94.12 156 ARG A O 1
ATOM 1260 N N . GLU A 1 157 ? -21.469 5.562 48.687 1.00 93.44 157 GLU A N 1
ATOM 1261 C CA . GLU A 1 157 ? -20.045 5.835 48.940 1.00 93.44 157 GLU A CA 1
ATOM 1262 C C . GLU A 1 157 ? -19.132 4.745 48.358 1.00 93.44 157 GLU A C 1
ATOM 1264 O O . GLU A 1 157 ? -18.107 5.046 47.737 1.00 93.44 157 GLU A O 1
ATOM 1269 N N . GLN A 1 158 ? -19.531 3.473 48.478 1.00 92.94 158 GLN A N 1
ATOM 1270 C CA . GLN A 1 158 ? -18.820 2.355 47.848 1.00 92.94 158 GLN A CA 1
ATOM 1271 C C . GLN A 1 158 ? -18.780 2.498 46.320 1.00 92.94 158 GLN A C 1
ATOM 1273 O O . GLN A 1 158 ? -17.711 2.381 45.717 1.00 92.94 158 GLN A O 1
ATOM 1278 N N . LEU A 1 159 ? -19.921 2.810 45.696 1.00 92.56 159 LEU A N 1
ATOM 1279 C CA . LEU A 1 159 ? -20.022 3.021 44.252 1.00 92.56 159 LEU A CA 1
ATOM 1280 C C . LEU A 1 159 ? -19.188 4.224 43.789 1.00 92.56 159 LEU A C 1
ATOM 1282 O O . LEU A 1 159 ? -18.469 4.128 42.796 1.00 92.56 159 LEU A O 1
ATOM 1286 N N . HIS A 1 160 ? -19.230 5.334 44.529 1.00 92.12 160 HIS A N 1
ATOM 1287 C CA . HIS A 1 160 ? -18.430 6.523 44.239 1.00 92.12 160 HIS A CA 1
ATOM 1288 C C . HIS A 1 160 ? -16.928 6.220 44.281 1.00 92.12 160 HIS A C 1
ATOM 1290 O O . HIS A 1 160 ? -16.198 6.552 43.347 1.00 92.12 160 HIS A O 1
ATOM 1296 N N . THR A 1 161 ? -16.478 5.524 45.327 1.00 94.50 161 THR A N 1
ATOM 1297 C CA . THR A 1 161 ? -15.076 5.117 45.483 1.00 94.50 161 THR A CA 1
ATOM 1298 C C . THR A 1 161 ? -14.627 4.204 44.340 1.00 94.50 161 THR A C 1
ATOM 1300 O O . THR A 1 161 ? -13.539 4.385 43.790 1.00 94.50 161 THR A O 1
ATOM 1303 N N . MET A 1 162 ? -15.466 3.242 43.939 1.00 91.38 162 MET A N 1
ATOM 1304 C CA . MET A 1 162 ? -15.181 2.363 42.802 1.00 91.38 162 MET A CA 1
ATOM 1305 C C . MET A 1 162 ? -14.991 3.162 41.507 1.00 91.38 162 MET A C 1
ATOM 1307 O O . MET A 1 162 ? -13.996 2.962 40.810 1.00 91.38 162 MET A O 1
ATOM 1311 N N . LEU A 1 163 ? -15.907 4.086 41.203 1.00 91.62 163 LEU A N 1
ATOM 1312 C CA . LEU A 1 163 ? -15.839 4.912 39.997 1.00 91.62 163 LEU A CA 1
ATOM 1313 C C . LEU A 1 163 ? -14.604 5.813 39.986 1.00 91.62 163 LEU A C 1
ATOM 1315 O O . LEU A 1 163 ? -13.907 5.859 38.981 1.00 91.62 163 LEU A O 1
ATOM 1319 N N . GLN A 1 164 ? -14.273 6.451 41.110 1.00 91.50 164 GLN A N 1
ATOM 1320 C CA . GLN A 1 164 ? -13.050 7.252 41.246 1.00 91.50 164 GLN A CA 1
ATOM 1321 C C . GLN A 1 164 ? -11.789 6.437 40.937 1.00 91.50 164 GLN A C 1
ATOM 1323 O O . GLN A 1 164 ? -10.884 6.907 40.247 1.00 91.50 164 GLN A O 1
ATOM 1328 N N . ASN A 1 165 ? -11.728 5.194 41.415 1.00 89.69 165 ASN A N 1
ATOM 1329 C CA . ASN A 1 165 ? -10.602 4.310 41.131 1.00 89.69 165 ASN A CA 1
ATOM 1330 C C . ASN A 1 165 ? -10.533 3.908 39.652 1.00 89.69 165 ASN A C 1
ATOM 1332 O O . ASN A 1 165 ? -9.435 3.826 39.103 1.00 89.69 165 ASN A O 1
ATOM 1336 N N . LEU A 1 166 ? -11.675 3.666 39.003 1.00 88.50 166 LEU A N 1
ATOM 1337 C CA . LEU A 1 166 ? -11.724 3.389 37.565 1.00 88.50 166 LEU A CA 1
ATOM 1338 C C . LEU A 1 166 ? -11.273 4.604 36.749 1.00 88.50 166 LEU A C 1
ATOM 1340 O O . LEU A 1 166 ? -10.425 4.449 35.875 1.00 88.50 166 LEU A O 1
ATOM 1344 N N . THR A 1 167 ? -11.747 5.805 37.087 1.00 90.38 167 THR A N 1
ATOM 1345 C CA . THR A 1 167 ? -11.331 7.056 36.438 1.00 90.38 167 THR A CA 1
ATOM 1346 C C . THR A 1 167 ? -9.818 7.248 36.522 1.00 90.38 167 THR A C 1
ATOM 1348 O O . THR A 1 167 ? -9.169 7.421 35.496 1.00 90.38 167 THR A O 1
ATOM 1351 N N . LYS A 1 168 ? -9.222 7.093 37.711 1.00 88.69 168 LYS A N 1
ATOM 1352 C CA . LYS A 1 168 ? -7.759 7.180 37.890 1.00 88.69 168 LYS A CA 1
ATOM 1353 C C . LYS A 1 168 ? -6.990 6.162 37.046 1.00 88.69 168 LYS A C 1
ATOM 1355 O O . LYS A 1 168 ? -5.905 6.454 36.559 1.00 88.69 168 LYS A O 1
ATOM 1360 N N . ARG A 1 169 ? -7.535 4.954 36.865 1.00 84.75 169 ARG A N 1
ATOM 1361 C CA . ARG A 1 169 ? -6.920 3.933 35.997 1.00 84.75 169 ARG A CA 1
ATOM 1362 C C . ARG A 1 169 ? -6.993 4.303 34.517 1.00 84.75 169 ARG A C 1
ATOM 1364 O O . ARG A 1 169 ? -6.128 3.869 33.768 1.00 84.75 169 ARG A O 1
ATOM 1371 N N . MET A 1 170 ? -7.994 5.078 34.103 1.00 84.75 170 MET A N 1
ATOM 1372 C CA . MET A 1 170 ? -8.125 5.560 32.726 1.00 84.75 170 MET A CA 1
ATOM 1373 C C . MET A 1 170 ? -7.190 6.734 32.406 1.00 84.75 170 MET A C 1
ATOM 1375 O O . MET A 1 170 ? -6.859 6.929 31.242 1.00 84.75 170 MET A O 1
ATOM 1379 N N . GLU A 1 171 ? -6.749 7.501 33.406 1.00 86.88 171 GLU A N 1
ATOM 1380 C CA . GLU A 1 171 ? -5.825 8.633 33.215 1.00 86.88 171 GLU A CA 1
ATOM 1381 C C . GLU A 1 171 ? -4.404 8.198 32.811 1.00 86.88 171 GLU A C 1
ATOM 1383 O O . GLU A 1 171 ? -3.652 8.988 32.242 1.00 86.88 171 GLU A O 1
ATOM 1388 N N . VAL A 1 172 ? -4.024 6.944 33.081 1.00 86.94 172 VAL A N 1
ATOM 1389 C CA . VAL A 1 172 ? -2.693 6.406 32.771 1.00 86.94 172 VAL A CA 1
ATOM 1390 C C . VAL A 1 172 ? -2.737 5.579 31.484 1.00 86.94 172 VAL A C 1
ATOM 1392 O O . VAL A 1 172 ? -3.461 4.587 31.398 1.00 86.94 172 VAL A O 1
ATOM 1395 N N . TRP A 1 173 ? -1.914 5.951 30.497 1.00 81.12 173 TRP A N 1
ATOM 1396 C CA . TRP A 1 173 ? -1.768 5.236 29.224 1.00 81.12 173 TRP A CA 1
ATOM 1397 C C . TRP A 1 173 ? -0.360 4.621 29.067 1.00 81.12 173 TRP A C 1
ATOM 1399 O O . TRP A 1 173 ? 0.621 5.323 29.320 1.00 81.12 173 TRP A O 1
ATOM 1409 N N . PRO A 1 174 ? -0.216 3.361 28.601 1.00 81.19 174 PRO A N 1
ATOM 1410 C CA . PRO A 1 174 ? -1.277 2.410 28.269 1.00 81.19 174 PRO A CA 1
ATOM 1411 C C . PRO A 1 174 ? -1.960 1.849 29.528 1.00 81.19 174 PRO A C 1
ATOM 1413 O O . PRO A 1 174 ? -1.319 1.731 30.576 1.00 81.19 174 PRO A O 1
ATOM 1416 N N . PRO A 1 175 ? -3.246 1.468 29.444 1.00 77.50 175 PRO A N 1
ATOM 1417 C CA . PRO A 1 175 ? -3.950 0.885 30.574 1.00 77.50 175 PRO A CA 1
ATOM 1418 C C . PRO A 1 175 ? -3.270 -0.424 30.984 1.00 77.50 175 PRO A C 1
ATOM 1420 O O . PRO A 1 175 ? -3.096 -1.337 30.175 1.00 77.50 175 PRO A O 1
ATOM 1423 N N . ILE A 1 176 ? -2.887 -0.531 32.257 1.00 72.75 176 ILE A N 1
ATOM 1424 C CA . ILE A 1 176 ? -2.297 -1.756 32.801 1.00 72.75 176 ILE A CA 1
ATOM 1425 C C . ILE A 1 176 ? -3.402 -2.811 32.886 1.00 72.75 176 ILE A C 1
ATOM 1427 O O . ILE A 1 176 ? -4.247 -2.780 33.783 1.00 72.75 176 ILE A O 1
ATOM 1431 N N . VAL A 1 177 ? -3.397 -3.764 31.954 1.00 65.06 177 VAL A N 1
ATOM 1432 C CA . VAL A 1 177 ? -4.311 -4.907 31.992 1.00 65.06 177 VAL A CA 1
ATOM 1433 C C . VAL A 1 177 ? -3.767 -5.919 32.999 1.00 65.06 177 VAL A C 1
ATOM 1435 O O . VAL A 1 177 ? -2.955 -6.779 32.670 1.00 65.06 177 VAL A O 1
ATOM 1438 N N . THR A 1 178 ? -4.196 -5.832 34.257 1.00 53.41 178 THR A N 1
ATOM 1439 C CA . THR A 1 178 ? -3.928 -6.894 35.235 1.00 53.41 178 THR A CA 1
ATOM 1440 C C . THR A 1 178 ? -4.875 -8.061 34.951 1.00 53.41 178 THR A C 1
ATOM 1442 O O . THR A 1 178 ? -5.963 -8.147 35.523 1.00 53.41 178 THR A O 1
ATOM 1445 N N . THR A 1 179 ? -4.516 -8.947 34.021 1.00 49.69 179 THR A N 1
ATOM 1446 C CA . THR A 1 179 ? -5.266 -10.191 33.827 1.00 49.69 179 THR A CA 1
ATOM 1447 C C . THR A 1 179 ? -4.987 -11.119 35.005 1.00 49.69 179 THR A C 1
ATOM 1449 O O . THR A 1 179 ? -3.889 -11.654 35.126 1.00 49.69 179 THR A O 1
ATOM 1452 N N . ASN A 1 180 ? -5.991 -11.388 35.841 1.00 39.72 180 ASN A N 1
ATOM 1453 C CA . ASN A 1 180 ? -5.936 -12.441 36.868 1.00 39.72 180 ASN A CA 1
ATOM 1454 C C . ASN A 1 180 ? -5.981 -13.871 36.269 1.00 39.72 180 ASN A C 1
ATOM 1456 O O . ASN A 1 180 ? -6.402 -14.817 36.928 1.00 39.72 180 ASN A O 1
ATOM 1460 N N . LEU A 1 181 ? -5.559 -14.050 35.015 1.00 42.44 181 LEU A N 1
ATOM 1461 C CA . LEU A 1 181 ? -5.525 -15.331 34.313 1.00 42.44 181 LEU A CA 1
ATOM 1462 C C . LEU A 1 181 ? -4.078 -15.821 34.252 1.00 42.44 181 LEU A C 1
ATOM 1464 O O . LEU A 1 181 ? -3.352 -15.570 33.294 1.00 42.44 181 LEU A O 1
ATOM 1468 N N . SER A 1 182 ? -3.650 -16.524 35.300 1.00 41.56 182 SER A N 1
ATOM 1469 C CA . SER A 1 182 ? -2.413 -17.303 35.276 1.00 41.56 182 SER A CA 1
ATOM 1470 C C . SER A 1 182 ? -2.618 -18.507 34.348 1.00 41.56 182 SER A C 1
ATOM 1472 O O . SER A 1 182 ? -3.074 -19.570 34.770 1.00 41.56 182 SER A O 1
ATOM 1474 N N . ILE A 1 183 ? -2.340 -18.330 33.055 1.00 45.25 183 ILE A N 1
ATOM 1475 C CA . ILE A 1 183 ? -2.232 -19.444 32.112 1.00 45.25 183 ILE A CA 1
ATOM 1476 C C . ILE A 1 183 ? -0.920 -20.153 32.453 1.00 45.25 183 ILE A C 1
ATOM 1478 O O . ILE A 1 183 ? 0.164 -19.672 32.127 1.00 45.25 183 ILE A O 1
ATOM 1482 N N . LYS A 1 184 ? -1.005 -21.280 33.168 1.00 36.00 184 LYS A N 1
ATOM 1483 C CA . LYS A 1 184 ? 0.152 -22.163 33.353 1.00 36.00 184 LYS A CA 1
ATOM 1484 C C . LYS A 1 184 ? 0.629 -22.627 31.970 1.00 36.00 184 LYS A C 1
ATOM 1486 O O . LYS A 1 184 ? -0.208 -23.083 31.189 1.00 36.00 184 LYS A O 1
ATOM 1491 N N . PRO A 1 185 ? 1.935 -22.564 31.660 1.00 40.56 185 PRO A N 1
ATOM 1492 C CA . PRO A 1 185 ? 2.438 -23.111 30.413 1.00 40.56 185 PRO A CA 1
ATOM 1493 C C . PRO A 1 185 ? 2.264 -24.632 30.447 1.00 40.56 185 PRO A C 1
ATOM 1495 O O . PRO A 1 185 ? 2.731 -25.310 31.364 1.00 40.56 185 PRO A O 1
ATOM 1498 N N . THR A 1 186 ? 1.545 -25.161 29.460 1.00 38.81 186 THR A N 1
ATOM 1499 C CA . THR A 1 186 ? 1.418 -26.599 29.219 1.00 38.81 186 THR A CA 1
ATOM 1500 C C . THR A 1 186 ? 2.804 -27.205 28.972 1.00 38.81 186 THR A C 1
ATOM 1502 O O . THR A 1 186 ? 3.550 -26.683 28.139 1.00 38.81 186 THR A O 1
ATOM 1505 N N . PRO A 1 187 ? 3.179 -28.294 29.666 1.00 39.81 187 PRO A N 1
ATOM 1506 C CA . PRO A 1 187 ? 4.477 -28.917 29.484 1.00 39.81 187 PRO A CA 1
ATOM 1507 C C . PRO A 1 187 ? 4.463 -29.737 28.195 1.00 39.81 187 PRO A C 1
ATOM 1509 O O . PRO A 1 187 ? 3.715 -30.703 28.077 1.00 39.81 187 PRO A O 1
ATOM 1512 N N . GLY A 1 188 ? 5.326 -29.378 27.248 1.00 47.47 188 GLY A N 1
ATOM 1513 C CA . GLY A 1 188 ? 5.695 -30.283 26.164 1.00 47.47 188 GLY A CA 1
ATOM 1514 C C . GLY A 1 188 ? 5.641 -29.677 24.774 1.00 47.47 188 GLY A C 1
ATOM 1515 O O . GLY A 1 188 ? 4.800 -30.060 23.976 1.00 47.47 188 GLY A O 1
ATOM 1516 N N . VAL A 1 189 ? 6.632 -28.851 24.443 1.00 41.00 189 VAL A N 1
ATOM 1517 C CA . VAL A 1 189 ? 7.286 -28.955 23.134 1.00 41.00 189 VAL A CA 1
ATOM 1518 C C . VAL A 1 189 ? 8.785 -28.870 23.393 1.00 41.00 189 VAL A C 1
ATOM 1520 O O . VAL A 1 189 ? 9.314 -27.824 23.761 1.00 41.00 189 VAL A O 1
ATOM 1523 N N . LYS A 1 190 ? 9.458 -30.019 23.287 1.00 44.47 190 LYS A N 1
ATOM 1524 C CA . LYS A 1 190 ? 10.917 -30.091 23.256 1.00 44.47 190 LYS A CA 1
ATOM 1525 C C . LYS A 1 190 ? 11.369 -29.392 21.977 1.00 44.47 190 LYS A C 1
ATOM 1527 O O . LYS A 1 190 ? 11.017 -29.839 20.891 1.00 44.47 190 LYS A O 1
ATOM 1532 N N . SER A 1 191 ? 12.142 -28.321 22.119 1.00 41.91 191 SER A N 1
ATOM 1533 C CA . SER A 1 191 ? 12.995 -27.848 21.033 1.00 41.91 191 SER A CA 1
ATOM 1534 C C . SER A 1 191 ? 14.020 -28.945 20.737 1.00 41.91 191 SER A C 1
ATOM 1536 O O . SER A 1 191 ? 14.654 -29.467 21.657 1.00 41.91 191 SER A O 1
ATOM 1538 N N . SER A 1 192 ? 14.129 -29.358 19.480 1.00 50.44 192 SER A N 1
ATOM 1539 C CA . SER A 1 192 ? 15.230 -30.180 18.986 1.00 50.44 192 SER A CA 1
ATOM 1540 C C . SER A 1 192 ? 15.841 -29.455 17.798 1.00 50.44 192 SER A C 1
ATOM 1542 O O . SER A 1 192 ? 15.175 -29.321 16.778 1.00 50.44 192 SER A O 1
ATOM 1544 N N . ASN A 1 193 ? 17.071 -28.996 18.054 1.00 45.56 193 ASN A N 1
ATOM 1545 C CA . ASN A 1 193 ? 18.189 -28.602 17.190 1.00 45.56 193 ASN A CA 1
ATOM 1546 C C . ASN A 1 193 ? 17.916 -27.801 15.917 1.00 45.56 193 ASN A C 1
ATOM 1548 O O . ASN A 1 193 ? 17.392 -28.376 14.942 1.00 45.56 193 ASN A O 1
#

Foldseek 3Di:
DCPPDPPPDPPDDDPDDPDDPPVVVVVLDDPLLVVLLVVDPPVCSVVLVVVDVSSPDDSVRSNVSVVVVVVVVVVVVVVVVVVVVVVVVVVVVVVVVVVVVVVVVVVVVVVVVVVVVVVVVVVVVVVVVVVVVVVVLVVVLVVCCVVPVVVSVVVVVVVVVVVVVVVVQVVDPPRPPPPPDPPDDDDDDDDDD

Secondary structure (DSSP, 8-state):
----SSS-------S-----TTTTGGGSS-HHHHHHHHTS-HHHHHHHHHHS-TTTS-HHHHHHHHHHHHHHHHHHHHHHHHHHHHHHHHHHHHHHHHHHHHHHHHHHHHHHHHHHHHHHHHHHHHHHHHHHHHHHHHHHHHHHHHH-HHHHHHHHHHHHHHHHHHHHHHSSSS---------PPPS------